Protein AF-A0AAU3Q7L7-F1 (afdb_monomer_lite)

Secondary structure (DSSP, 8-state):
-PPP--------HHHHHHHHHHHHHHHHHHHHHHT--STTSHHHHHHHHHHHHHHHHHHHHHHSS--PPPPHHHHHHHHHHHS-TT--TTT---SSSSPPPPHHHHHHHTTSHHHHHHHHHHHHHHHHHHHHHT--SHHHHHHHHHHHHHHHHHS----HHHHHHHHHTTS-TT----------------

Sequence (190 aa):
MSSPVSIHLPCTTKQRAALQDAPARAEGYAWAILGVQHHGTPDAESAAAFAADYAACVAESLSGTPTDPPSVPRAWVAWRNGGDLTADLTVHGSRTANPVPGLDASTAALRDPTARAMFFEALGYVRGWCDAAGVGSGDAVDFAHTYAVLVAARASRPNIADAWTNWRSDRPIAQLTHLRYTAPTDKQPH

pLDDT: mean 73.16, std 15.18, range [36.59, 91.5]

Foldseek 3Di:
DDDDPPPPPPCDPVLVVCLVCQLVVLLVVQCVLLVPDDCPAPSVVVSNVLSVVRSVQSVPCSVDDNDPQDDSLQQVLVCVQPNDSPDPPVPPPDPFLQDQDDPVLLVVLCVPVVLVVQLVVQLVVQVVVCVVVRHGSPVSNSLSSSQSSVCSVPVDHDDSVQLVVCVVVSHHSPDDPPPPPPDPPPDDDD

Structure (mmCIF, N/CA/C/O backbone):
data_AF-A0AAU3Q7L7-F1
#
_entry.id   AF-A0AAU3Q7L7-F1
#
loop_
_atom_site.group_PDB
_atom_site.id
_atom_site.type_symbol
_atom_site.label_atom_id
_atom_site.label_alt_id
_atom_site.label_comp_id
_atom_site.label_asym_id
_atom_site.label_entity_id
_atom_site.label_seq_id
_atom_site.pdbx_PDB_ins_code
_atom_site.Cartn_x
_atom_site.Cartn_y
_atom_site.Cartn_z
_atom_site.occupancy
_atom_site.B_iso_or_equiv
_atom_site.auth_seq_id
_atom_site.auth_comp_id
_atom_site.auth_asym_id
_atom_site.auth_atom_id
_atom_site.pdbx_PDB_model_num
ATOM 1 N N . MET A 1 1 ? -54.019 16.984 -10.120 1.00 38.69 1 MET A N 1
ATOM 2 C CA . MET A 1 1 ? -52.831 16.263 -10.621 1.00 38.69 1 MET A CA 1
ATOM 3 C C . MET A 1 1 ? -51.613 17.024 -10.129 1.00 38.69 1 MET A C 1
ATOM 5 O O . MET A 1 1 ? -51.354 18.104 -10.637 1.00 38.69 1 MET A O 1
ATOM 9 N N . SER A 1 2 ? -50.970 16.545 -9.063 1.00 45.81 2 SER A N 1
ATOM 10 C CA . SER A 1 2 ? -49.777 17.181 -8.491 1.00 45.81 2 SER A CA 1
ATOM 11 C C . SER A 1 2 ? -48.540 16.642 -9.196 1.00 45.81 2 SER A C 1
ATOM 13 O O . SER A 1 2 ? -48.292 15.439 -9.156 1.00 45.81 2 SER A O 1
ATOM 15 N N . SER A 1 3 ? -47.783 17.519 -9.847 1.00 38.94 3 SER A N 1
ATOM 16 C CA . SER A 1 3 ? -46.452 17.192 -10.357 1.00 38.94 3 SER A CA 1
ATOM 17 C C . SER A 1 3 ? -45.492 16.967 -9.182 1.00 38.94 3 SER A C 1
ATOM 19 O O . SER A 1 3 ? -45.566 17.716 -8.203 1.00 38.94 3 SER A O 1
ATOM 21 N N . PRO A 1 4 ? -44.587 15.976 -9.242 1.00 48.66 4 PRO A N 1
ATOM 22 C CA . PRO A 1 4 ? -43.557 15.832 -8.227 1.00 48.66 4 PRO A CA 1
ATOM 23 C C . PRO A 1 4 ? -42.589 17.015 -8.320 1.00 48.66 4 PRO A C 1
ATOM 25 O O . PRO A 1 4 ? -42.069 17.339 -9.388 1.00 48.66 4 PRO A O 1
ATOM 28 N N . VAL A 1 5 ? -42.362 17.671 -7.184 1.00 42.69 5 VAL A N 1
ATOM 29 C CA . VAL A 1 5 ? -41.307 18.670 -7.020 1.00 42.69 5 VAL A CA 1
ATOM 30 C C . VAL A 1 5 ? -39.976 17.926 -7.079 1.00 42.69 5 VAL A C 1
ATOM 32 O O . VAL A 1 5 ? -39.598 17.241 -6.132 1.00 42.69 5 VAL A O 1
ATOM 35 N N . SER A 1 6 ? -39.260 18.047 -8.195 1.00 44.47 6 SER A N 1
ATOM 36 C CA . SER A 1 6 ? -37.842 17.700 -8.249 1.00 44.47 6 SER A CA 1
ATOM 37 C C . SER A 1 6 ? -37.081 18.689 -7.373 1.00 44.47 6 SER A C 1
ATOM 39 O O . SER A 1 6 ? -36.768 19.801 -7.797 1.00 44.47 6 SER A O 1
ATOM 41 N N . ILE A 1 7 ? -36.800 18.297 -6.131 1.00 41.09 7 ILE A N 1
ATOM 42 C CA . ILE A 1 7 ? -35.862 19.014 -5.269 1.00 41.09 7 ILE A CA 1
ATOM 43 C C . ILE A 1 7 ? -34.463 18.717 -5.812 1.00 41.09 7 ILE A C 1
ATOM 45 O O . ILE A 1 7 ? -33.775 17.804 -5.367 1.00 41.09 7 ILE A O 1
ATOM 49 N N . HIS A 1 8 ? -34.050 19.471 -6.826 1.00 46.75 8 HIS A N 1
ATOM 50 C CA . HIS A 1 8 ? -32.656 19.517 -7.233 1.00 46.75 8 HIS A CA 1
ATOM 51 C C . HIS A 1 8 ? -31.926 20.327 -6.154 1.00 46.75 8 HIS A C 1
ATOM 53 O O . HIS A 1 8 ? -31.890 21.556 -6.218 1.00 46.75 8 HIS A O 1
ATOM 59 N N . LEU A 1 9 ? -31.402 19.667 -5.112 1.00 52.28 9 LEU A N 1
ATOM 60 C CA . LEU A 1 9 ? -30.477 20.350 -4.209 1.00 52.28 9 LEU A CA 1
ATOM 61 C C . LEU A 1 9 ? -29.284 20.827 -5.054 1.00 52.28 9 LEU A C 1
ATOM 63 O O . LEU A 1 9 ? -28.676 20.013 -5.760 1.00 52.28 9 LEU A O 1
ATOM 67 N N . PRO A 1 10 ? -28.946 22.127 -5.044 1.00 54.88 10 PRO A N 1
ATOM 68 C CA . PRO A 1 10 ? -27.802 22.609 -5.790 1.00 54.88 10 PRO A CA 1
ATOM 69 C C . PRO A 1 10 ? -26.535 22.040 -5.151 1.00 54.88 10 PRO A C 1
ATOM 71 O O . PRO A 1 10 ? -26.175 22.404 -4.033 1.00 54.88 10 PRO A O 1
ATOM 74 N N . CYS A 1 11 ? -25.852 21.153 -5.879 1.00 60.59 11 CYS A N 1
ATOM 75 C CA . CYS A 1 11 ? -24.485 20.752 -5.568 1.00 60.59 11 CYS A CA 1
ATOM 76 C C . CYS A 1 11 ? -23.643 22.026 -5.425 1.00 60.59 11 CYS A C 1
ATOM 78 O O . CYS A 1 11 ? -23.492 22.807 -6.374 1.00 60.59 11 CYS A O 1
ATOM 80 N N . THR A 1 12 ? -23.163 22.274 -4.209 1.00 73.38 12 THR A N 1
ATOM 81 C CA . THR A 1 12 ? -22.407 23.483 -3.889 1.00 73.38 12 THR A CA 1
ATOM 82 C C . THR A 1 12 ? -21.084 23.481 -4.656 1.00 73.38 12 THR A C 1
ATOM 84 O O . THR A 1 12 ? -20.508 22.429 -4.939 1.00 73.38 12 THR A O 1
ATOM 87 N N . THR A 1 13 ? -20.542 24.660 -4.967 1.00 74.19 13 THR A N 1
ATOM 88 C CA . THR A 1 13 ? -19.225 24.790 -5.621 1.00 74.19 13 THR A CA 1
ATOM 89 C C . THR A 1 13 ? -18.129 24.008 -4.880 1.00 74.19 13 THR A C 1
ATOM 91 O O . THR A 1 13 ? -17.243 23.440 -5.511 1.00 74.19 13 THR A O 1
ATOM 94 N N . LYS A 1 14 ? -18.239 23.902 -3.548 1.00 70.38 14 LYS A N 1
ATOM 95 C CA . LYS A 1 14 ? -17.337 23.127 -2.686 1.00 70.38 14 LYS A CA 1
ATOM 96 C C . LYS A 1 14 ? -17.448 21.613 -2.915 1.00 70.38 14 LYS A C 1
ATOM 98 O O . LYS A 1 14 ? -16.426 20.940 -2.977 1.00 70.38 14 LYS A O 1
ATOM 103 N N . GLN A 1 15 ? -18.662 21.087 -3.080 1.00 71.50 15 GLN A N 1
ATOM 104 C CA . GLN A 1 15 ? -18.890 19.667 -3.380 1.00 71.50 15 GLN A CA 1
ATOM 105 C C . GLN A 1 15 ? -18.381 19.302 -4.778 1.00 71.50 15 GLN A C 1
ATOM 107 O O . GLN A 1 15 ? -17.734 18.273 -4.944 1.00 71.50 15 GLN A O 1
ATOM 112 N N . ARG A 1 16 ? -18.585 20.181 -5.768 1.00 74.94 16 ARG A N 1
ATOM 113 C CA . ARG A 1 16 ? -18.055 19.984 -7.126 1.00 74.94 16 ARG A CA 1
ATOM 114 C C . ARG A 1 16 ? -16.526 19.957 -7.149 1.00 74.94 16 ARG A C 1
ATOM 116 O O . ARG A 1 16 ? -15.954 19.069 -7.769 1.00 74.94 16 ARG A O 1
ATOM 123 N N . ALA A 1 17 ? -15.879 20.887 -6.446 1.00 74.75 17 ALA A N 1
ATOM 124 C CA . ALA A 1 17 ? -14.422 20.913 -6.331 1.00 74.75 17 ALA A CA 1
ATOM 125 C C . ALA A 1 17 ? -13.881 19.657 -5.627 1.00 74.75 17 ALA A C 1
ATOM 127 O O . ALA A 1 17 ? -12.910 19.069 -6.090 1.00 74.75 17 ALA A O 1
ATOM 128 N N . ALA A 1 18 ? -14.537 19.201 -4.553 1.00 70.94 18 ALA A N 1
ATOM 129 C CA . ALA A 1 18 ? -14.144 17.980 -3.851 1.00 70.94 18 ALA A CA 1
ATOM 130 C C . ALA A 1 18 ? -14.226 16.733 -4.748 1.00 70.94 18 ALA A C 1
ATOM 132 O O . ALA A 1 18 ? -13.324 15.902 -4.706 1.00 70.94 18 ALA A O 1
ATOM 133 N N . LEU A 1 19 ? -15.268 16.629 -5.577 1.00 80.06 19 LEU A N 1
ATOM 134 C CA . LEU A 1 19 ? -15.465 15.514 -6.505 1.00 80.06 19 LEU A CA 1
ATOM 135 C C . LEU A 1 19 ? -14.438 15.514 -7.651 1.00 80.06 19 LEU A C 1
ATOM 137 O O . LEU A 1 19 ? -13.984 14.457 -8.073 1.00 80.06 19 LEU A O 1
ATOM 141 N N . GLN A 1 20 ? -14.062 16.699 -8.141 1.00 80.25 20 GLN A N 1
ATOM 142 C CA . GLN A 1 20 ? -13.065 16.858 -9.207 1.00 80.25 20 GLN A CA 1
ATOM 143 C C . GLN A 1 20 ? -11.635 16.578 -8.728 1.00 80.25 20 GLN A C 1
ATOM 145 O O . GLN A 1 20 ? -10.830 16.044 -9.483 1.00 80.25 20 GLN A O 1
ATOM 150 N N . ASP A 1 21 ? -11.326 16.931 -7.481 1.00 83.62 21 ASP A N 1
ATOM 151 C CA . ASP A 1 21 ? -9.988 16.799 -6.896 1.00 83.62 21 ASP A CA 1
ATOM 152 C C . ASP A 1 21 ? -9.729 15.402 -6.296 1.00 83.62 21 ASP A C 1
ATOM 154 O O . ASP A 1 21 ? -8.597 14.921 -6.272 1.00 83.62 21 ASP A O 1
ATOM 158 N N . ALA A 1 22 ? -10.783 14.711 -5.843 1.00 83.38 22 ALA A N 1
ATOM 159 C CA . ALA A 1 22 ? -10.703 13.380 -5.239 1.00 83.38 22 ALA A CA 1
ATOM 160 C C . ALA A 1 22 ? -9.871 12.344 -6.029 1.00 83.38 22 ALA A C 1
ATOM 162 O O . ALA A 1 22 ? -8.979 11.758 -5.407 1.00 83.38 22 ALA A O 1
ATOM 163 N N . PRO A 1 23 ? -10.095 12.116 -7.342 1.00 82.31 23 PRO A N 1
ATOM 164 C CA . PRO A 1 23 ? -9.333 11.117 -8.092 1.00 82.31 23 PRO A CA 1
ATOM 165 C C . PRO A 1 23 ? -7.846 11.472 -8.176 1.00 82.31 23 PRO A C 1
ATOM 167 O O . PRO A 1 23 ? -7.011 10.630 -7.873 1.00 82.31 23 PRO A O 1
ATOM 170 N N . ALA A 1 24 ? -7.501 12.726 -8.484 1.00 83.88 24 ALA A N 1
ATOM 171 C CA . ALA A 1 24 ? -6.106 13.156 -8.609 1.00 83.88 24 ALA A CA 1
ATOM 172 C C . ALA A 1 24 ? -5.336 13.028 -7.285 1.00 83.88 24 ALA A C 1
ATOM 174 O O . ALA A 1 24 ? -4.179 12.607 -7.269 1.00 83.88 24 ALA A O 1
ATOM 175 N N . ARG A 1 25 ? -5.980 13.346 -6.153 1.00 82.50 25 ARG A N 1
ATOM 176 C CA . ARG A 1 25 ? -5.373 13.143 -4.829 1.00 82.50 25 ARG A CA 1
ATOM 177 C C . ARG A 1 25 ? -5.178 11.669 -4.495 1.00 82.50 25 ARG A C 1
ATOM 179 O O . ARG A 1 25 ? -4.143 11.315 -3.937 1.00 82.50 25 ARG A O 1
ATOM 186 N N . ALA A 1 26 ? -6.179 10.835 -4.772 1.00 84.88 26 ALA A N 1
ATOM 187 C CA . ALA A 1 26 ? -6.123 9.404 -4.493 1.00 84.88 26 ALA A CA 1
ATOM 188 C C . ALA A 1 26 ? -5.065 8.711 -5.355 1.00 84.88 26 ALA A C 1
ATOM 190 O O . ALA A 1 26 ? -4.230 7.975 -4.832 1.00 84.88 26 ALA A O 1
ATOM 191 N N . GLU A 1 27 ? -5.036 9.034 -6.645 1.00 86.31 27 GLU A N 1
ATOM 192 C CA . GLU A 1 27 ? -4.027 8.552 -7.577 1.00 86.31 27 GLU A CA 1
ATOM 193 C C . GLU A 1 27 ? -2.633 9.015 -7.148 1.00 86.31 27 GLU A C 1
ATOM 195 O O . GLU A 1 27 ? -1.764 8.184 -6.913 1.00 86.31 27 GLU A O 1
ATOM 200 N N 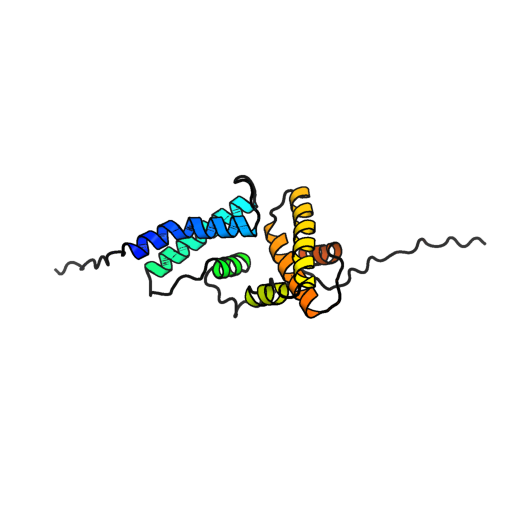. GLY A 1 28 ? -2.423 10.317 -6.930 1.00 77.81 28 GLY A N 1
ATOM 201 C CA . GLY A 1 28 ? -1.125 10.848 -6.502 1.00 77.81 28 GLY A CA 1
ATOM 202 C C . GLY A 1 28 ? -0.620 10.234 -5.191 1.00 77.81 28 GLY A C 1
ATOM 203 O O . GLY A 1 28 ? 0.575 9.975 -5.044 1.00 77.81 28 GLY A O 1
ATOM 204 N N . TYR A 1 29 ? -1.525 9.941 -4.253 1.00 82.88 29 TYR A N 1
ATOM 205 C CA . TYR A 1 29 ? -1.189 9.224 -3.026 1.00 82.88 29 TYR A CA 1
ATOM 206 C C . TYR A 1 29 ? -0.737 7.785 -3.306 1.00 82.88 29 TYR A C 1
ATOM 208 O O . TYR A 1 29 ? 0.326 7.379 -2.835 1.00 82.88 29 TYR A O 1
ATOM 216 N N . ALA A 1 30 ? -1.502 7.028 -4.096 1.00 81.81 30 ALA A N 1
ATOM 217 C CA . ALA A 1 30 ? -1.159 5.654 -4.456 1.00 81.81 30 ALA A CA 1
ATOM 218 C C . ALA A 1 30 ? 0.149 5.581 -5.257 1.00 81.81 30 ALA A C 1
ATOM 220 O O . ALA A 1 30 ? 0.988 4.730 -4.979 1.00 81.81 30 ALA A O 1
ATOM 221 N N . TRP A 1 31 ? 0.385 6.524 -6.171 1.00 84.12 31 TRP A N 1
ATOM 222 C CA . TRP A 1 31 ? 1.648 6.663 -6.897 1.00 84.12 31 TRP A CA 1
ATOM 223 C C . TRP A 1 31 ? 2.834 6.858 -5.959 1.00 84.12 31 TRP A C 1
ATOM 225 O O . TRP A 1 31 ? 3.860 6.200 -6.123 1.00 84.12 31 TRP A O 1
ATOM 235 N N . ALA A 1 32 ? 2.695 7.742 -4.969 1.00 70.12 32 ALA A N 1
ATOM 236 C CA . ALA A 1 32 ? 3.749 7.998 -3.997 1.00 70.12 32 ALA A CA 1
ATOM 237 C C . ALA A 1 32 ? 4.030 6.769 -3.122 1.00 70.12 32 ALA A C 1
ATOM 239 O O . ALA A 1 32 ? 5.192 6.441 -2.888 1.00 70.12 32 ALA A O 1
ATOM 240 N N . ILE A 1 33 ? 2.981 6.074 -2.670 1.00 71.75 33 ILE A N 1
ATOM 241 C CA . ILE A 1 33 ? 3.108 4.874 -1.837 1.00 71.75 33 ILE A CA 1
ATOM 242 C C . ILE A 1 33 ? 3.732 3.711 -2.608 1.00 71.75 33 ILE A C 1
ATOM 244 O O . ILE A 1 33 ? 4.678 3.097 -2.124 1.00 71.75 33 ILE A O 1
ATOM 248 N N . LEU A 1 34 ? 3.236 3.433 -3.811 1.00 73.62 34 LEU A N 1
ATOM 249 C CA . LEU A 1 34 ? 3.736 2.360 -4.671 1.00 73.62 34 LEU A CA 1
ATOM 250 C C . LEU A 1 34 ? 5.056 2.738 -5.370 1.00 73.62 34 LEU A C 1
ATOM 252 O O . LEU A 1 34 ? 5.695 1.914 -6.017 1.00 73.62 34 LEU A O 1
ATOM 256 N N . GLY A 1 35 ? 5.483 3.999 -5.266 1.00 71.38 35 GLY A N 1
ATOM 257 C CA . GLY A 1 35 ? 6.677 4.510 -5.928 1.00 71.38 35 GLY A CA 1
ATOM 258 C C . GLY A 1 35 ? 6.609 4.411 -7.455 1.00 71.38 35 GLY A C 1
ATOM 259 O O . GLY A 1 35 ? 7.640 4.153 -8.084 1.00 71.38 35 GLY A O 1
ATOM 260 N N . VAL A 1 36 ? 5.423 4.580 -8.043 1.00 77.88 36 VAL A N 1
AT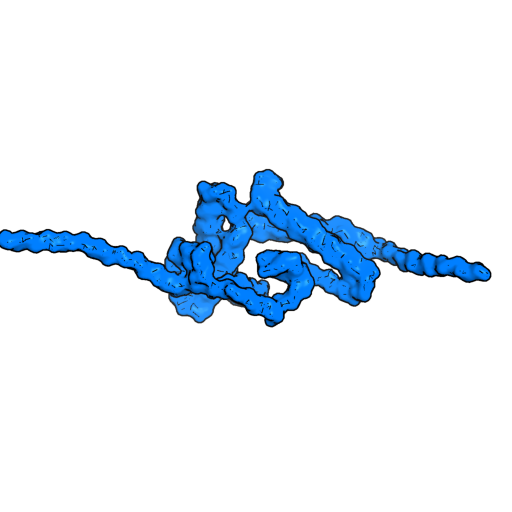OM 261 C CA . VAL A 1 36 ? 5.201 4.521 -9.494 1.00 77.88 36 VAL A CA 1
ATOM 262 C C . VAL A 1 36 ? 6.013 5.617 -10.179 1.00 77.88 36 VAL A C 1
ATOM 264 O O . VAL A 1 36 ? 5.929 6.787 -9.812 1.00 77.88 36 VAL A O 1
ATOM 267 N N . GLN A 1 37 ? 6.800 5.240 -11.189 1.00 77.12 37 GLN A N 1
ATOM 268 C CA . GLN A 1 37 ? 7.557 6.197 -12.007 1.00 77.12 37 GLN A CA 1
ATOM 269 C C . GLN A 1 37 ? 6.962 6.389 -13.407 1.00 77.12 37 GLN A C 1
ATOM 271 O O . GLN A 1 37 ? 7.186 7.424 -14.034 1.00 77.12 37 GLN A O 1
ATOM 276 N N . HIS A 1 38 ? 6.194 5.412 -13.902 1.00 79.50 38 HIS A N 1
ATOM 277 C CA . HIS A 1 38 ? 5.645 5.396 -15.257 1.00 79.50 38 HIS A CA 1
ATOM 278 C C . HIS A 1 38 ? 4.237 4.792 -15.273 1.00 79.50 38 HIS A C 1
ATOM 280 O O . HIS A 1 38 ? 3.973 3.829 -14.564 1.00 79.50 38 HIS A O 1
ATOM 286 N N . HIS A 1 39 ? 3.361 5.307 -16.140 1.00 79.56 39 HIS A N 1
ATOM 287 C CA . HIS A 1 39 ? 1.950 4.897 -16.234 1.00 79.56 39 HIS A CA 1
ATOM 288 C C . HIS A 1 39 ? 1.718 3.463 -16.746 1.00 79.56 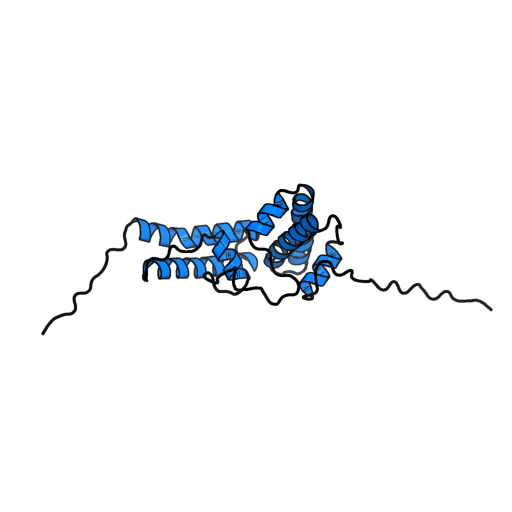39 HIS A C 1
ATOM 290 O O . HIS A 1 39 ? 0.607 2.961 -16.645 1.00 79.56 39 HIS A O 1
ATOM 296 N N . GLY A 1 40 ? 2.727 2.813 -17.332 1.00 80.75 40 GLY A N 1
ATOM 297 C CA . GLY A 1 40 ? 2.590 1.486 -17.949 1.00 80.75 40 GLY A CA 1
ATOM 298 C C . GLY A 1 40 ? 2.889 0.309 -17.019 1.00 80.75 40 GLY A C 1
ATOM 299 O O . GLY A 1 40 ? 3.148 -0.784 -17.513 1.00 80.75 40 GLY A O 1
ATOM 300 N N . THR A 1 41 ? 2.959 0.529 -15.705 1.00 79.75 41 THR A N 1
ATOM 301 C CA . THR A 1 41 ? 3.279 -0.529 -14.739 1.00 79.75 41 THR A CA 1
ATOM 302 C C . THR A 1 41 ? 2.012 -1.082 -14.077 1.00 79.75 41 THR A C 1
ATOM 304 O O . THR A 1 41 ? 1.039 -0.344 -13.918 1.00 79.75 41 THR A O 1
ATOM 307 N N . PRO A 1 42 ? 2.023 -2.340 -13.595 1.00 75.56 42 PRO A N 1
ATOM 308 C CA . PRO A 1 42 ? 0.917 -2.892 -12.800 1.00 75.56 42 PRO A CA 1
ATOM 309 C C . PRO A 1 42 ? 0.567 -2.052 -11.556 1.00 75.56 42 PRO A C 1
ATOM 311 O O . PRO A 1 42 ? -0.580 -2.004 -11.110 1.00 75.56 42 PRO A O 1
ATOM 314 N N . ASP A 1 43 ? 1.554 -1.346 -11.000 1.00 78.81 43 ASP A N 1
ATOM 315 C CA . ASP A 1 43 ? 1.345 -0.429 -9.879 1.00 78.81 43 ASP A CA 1
ATOM 316 C C . ASP A 1 43 ? 0.614 0.853 -10.304 1.00 78.81 43 ASP A C 1
ATOM 318 O O . ASP A 1 43 ? -0.204 1.370 -9.546 1.00 78.81 43 ASP A O 1
ATOM 322 N N . ALA A 1 44 ? 0.849 1.347 -11.525 1.00 80.56 44 ALA A N 1
ATOM 323 C CA . ALA A 1 44 ? 0.085 2.461 -12.082 1.00 80.56 44 ALA A CA 1
ATOM 324 C C . ALA A 1 44 ? -1.380 2.069 -12.329 1.00 80.56 44 ALA A C 1
ATOM 326 O O . ALA A 1 44 ? -2.280 2.851 -12.027 1.00 80.56 44 ALA A O 1
ATOM 327 N N . GLU A 1 45 ? -1.629 0.843 -12.803 1.00 82.75 45 GLU A N 1
ATOM 328 C CA . GLU A 1 45 ? -2.987 0.298 -12.944 1.00 82.75 45 GLU A CA 1
ATOM 329 C C . GLU A 1 45 ? -3.689 0.190 -11.584 1.00 82.75 45 GLU A C 1
ATOM 331 O O . GLU A 1 45 ? -4.834 0.617 -11.436 1.00 82.75 45 GLU A O 1
ATOM 336 N N . SER A 1 46 ? -2.981 -0.304 -10.565 1.00 81.81 46 SER A N 1
ATOM 337 C CA . SER A 1 46 ? -3.499 -0.393 -9.194 1.00 81.81 46 SER A CA 1
ATOM 338 C C . SER A 1 46 ? -3.808 0.986 -8.601 1.00 81.81 46 SER A C 1
ATOM 340 O O . SER A 1 46 ? -4.834 1.165 -7.945 1.00 81.81 46 SER A O 1
ATOM 342 N N . ALA A 1 47 ? -2.952 1.979 -8.855 1.00 85.38 47 ALA A N 1
ATOM 343 C CA . ALA A 1 47 ? -3.178 3.352 -8.417 1.00 85.38 47 ALA A CA 1
ATOM 344 C C . ALA A 1 47 ? -4.393 3.996 -9.104 1.00 85.38 47 ALA A C 1
ATOM 346 O O . ALA A 1 47 ? -5.179 4.677 -8.441 1.00 85.38 47 ALA A O 1
ATOM 347 N N . ALA A 1 48 ? -4.574 3.748 -10.404 1.00 87.88 48 ALA A N 1
ATOM 348 C CA . ALA A 1 48 ? -5.729 4.223 -11.159 1.00 87.88 48 ALA A CA 1
ATOM 349 C C . ALA A 1 48 ? -7.037 3.560 -10.689 1.00 87.88 48 ALA A C 1
ATOM 351 O O . ALA A 1 48 ? -8.046 4.247 -10.527 1.00 87.88 48 ALA A O 1
ATOM 352 N N . ALA A 1 49 ? -7.015 2.251 -10.414 1.00 87.69 49 ALA A N 1
ATOM 353 C CA . ALA A 1 49 ? -8.167 1.522 -9.883 1.00 87.69 49 ALA A CA 1
ATOM 354 C C . ALA A 1 49 ? -8.607 2.075 -8.518 1.00 87.69 49 ALA A C 1
ATOM 356 O O . ALA A 1 49 ? -9.771 2.429 -8.338 1.00 87.69 49 ALA A O 1
ATOM 357 N N . PHE A 1 50 ? -7.662 2.265 -7.592 1.00 88.81 50 PHE A N 1
ATOM 358 C CA . PHE A 1 50 ? -7.946 2.897 -6.304 1.00 88.81 50 PHE A CA 1
ATOM 359 C C . PHE A 1 50 ? -8.531 4.307 -6.455 1.00 88.81 50 PHE A C 1
ATOM 361 O O . PHE A 1 50 ? -9.487 4.665 -5.766 1.00 88.81 50 PHE A O 1
ATOM 368 N N . ALA A 1 51 ? -7.970 5.122 -7.351 1.00 90.31 51 ALA A N 1
ATOM 369 C CA . ALA A 1 51 ? -8.448 6.480 -7.577 1.00 90.31 51 ALA A CA 1
ATOM 370 C C . ALA A 1 51 ? -9.887 6.519 -8.109 1.00 90.31 51 ALA A C 1
ATOM 372 O O . ALA A 1 51 ? -10.668 7.381 -7.695 1.00 90.31 51 ALA A O 1
ATOM 373 N N . ALA A 1 52 ? -10.243 5.577 -8.988 1.00 88.62 52 ALA A N 1
ATOM 374 C CA . ALA A 1 52 ? -11.595 5.426 -9.510 1.00 88.62 52 ALA A CA 1
ATOM 375 C C . ALA A 1 52 ? -12.589 5.043 -8.403 1.00 88.62 52 ALA A C 1
ATOM 377 O O . ALA A 1 52 ? -13.612 5.714 -8.243 1.00 88.62 52 ALA A O 1
ATOM 378 N N . ASP A 1 53 ? -12.256 4.037 -7.591 1.00 88.94 53 ASP A N 1
ATOM 379 C CA . ASP A 1 53 ? -13.118 3.595 -6.492 1.00 88.94 53 ASP A CA 1
ATOM 380 C C . ASP A 1 53 ? -13.274 4.703 -5.435 1.00 88.94 53 ASP A C 1
ATOM 382 O O . ASP A 1 53 ? -14.376 4.970 -4.948 1.00 88.94 53 ASP A O 1
ATOM 386 N N . TYR A 1 54 ? -12.192 5.424 -5.111 1.00 87.25 54 TYR A N 1
ATOM 387 C CA . TYR A 1 54 ? -12.244 6.541 -4.165 1.00 87.25 54 TYR A CA 1
ATOM 388 C C . TYR A 1 54 ? -13.125 7.688 -4.674 1.00 87.25 54 TYR A C 1
ATOM 390 O O . TYR A 1 54 ? -13.892 8.272 -3.906 1.00 87.25 54 TYR A O 1
ATOM 398 N N . ALA A 1 55 ? -13.059 8.004 -5.970 1.00 87.94 55 ALA A N 1
ATOM 399 C CA . ALA A 1 55 ? -13.928 9.008 -6.576 1.00 87.94 55 ALA A CA 1
ATOM 400 C C . ALA A 1 55 ? -15.410 8.597 -6.524 1.00 87.94 55 ALA A C 1
ATOM 402 O O . ALA A 1 55 ? -16.260 9.443 -6.229 1.00 87.94 55 ALA A O 1
ATOM 403 N N . ALA A 1 56 ? -15.720 7.313 -6.743 1.00 87.69 56 ALA A N 1
ATOM 404 C CA . ALA A 1 56 ? -17.073 6.779 -6.589 1.00 87.69 56 ALA A CA 1
ATOM 405 C C . ALA A 1 56 ? -17.570 6.913 -5.139 1.00 87.69 56 ALA A C 1
ATOM 407 O O . ALA A 1 56 ? -18.654 7.448 -4.912 1.00 87.69 56 ALA A O 1
ATOM 408 N N . CYS A 1 57 ? -16.739 6.558 -4.156 1.00 84.69 57 CYS A N 1
ATOM 409 C CA . CYS A 1 57 ? -17.056 6.716 -2.734 1.00 84.69 57 CYS A CA 1
ATOM 410 C C . CYS A 1 57 ? -17.351 8.181 -2.359 1.00 84.69 57 CYS A C 1
ATOM 412 O O . CYS A 1 57 ? -18.348 8.473 -1.699 1.00 84.69 57 CYS A O 1
ATOM 414 N N . VAL A 1 58 ? -16.542 9.136 -2.834 1.00 85.38 58 VAL A N 1
ATOM 415 C CA . VAL A 1 58 ? -16.797 10.571 -2.609 1.00 85.38 58 VAL A CA 1
ATOM 416 C C . VAL A 1 58 ? -18.114 11.012 -3.258 1.00 85.38 58 VAL A C 1
ATOM 418 O O . VAL A 1 58 ? -18.851 11.800 -2.665 1.00 85.38 58 VAL A O 1
ATOM 421 N N . ALA A 1 59 ? -18.443 10.511 -4.451 1.00 84.38 59 ALA A N 1
ATOM 422 C CA . ALA A 1 59 ? -19.711 10.811 -5.116 1.00 84.38 59 ALA A CA 1
ATOM 423 C C . ALA A 1 59 ? -20.927 10.276 -4.340 1.00 84.38 59 ALA A C 1
ATOM 425 O O . ALA A 1 59 ? -21.933 10.979 -4.199 1.00 84.38 59 ALA A O 1
ATOM 426 N N . GLU A 1 60 ? -20.826 9.068 -3.788 1.00 82.88 60 GLU A N 1
ATOM 427 C CA . GLU A 1 60 ? -21.855 8.465 -2.936 1.00 82.88 60 GLU A CA 1
ATOM 428 C C . GLU A 1 60 ? -22.042 9.248 -1.628 1.00 82.88 60 GLU A C 1
ATOM 430 O O . GLU A 1 60 ? -23.161 9.659 -1.312 1.00 82.88 60 GLU A O 1
ATOM 435 N N . SER A 1 61 ? -20.952 9.579 -0.926 1.00 79.50 61 SER A N 1
ATOM 436 C CA . SER A 1 61 ? -20.978 10.406 0.294 1.00 79.50 61 SER A CA 1
ATOM 437 C C . SER A 1 61 ? -21.650 11.768 0.093 1.00 79.50 61 SER A C 1
ATOM 439 O O . SER A 1 61 ? -22.258 12.311 1.017 1.00 79.50 61 SER A O 1
ATOM 441 N N . LEU A 1 62 ? -21.542 12.339 -1.111 1.00 77.62 62 LEU A N 1
ATOM 442 C CA . LEU A 1 62 ? -22.124 13.637 -1.457 1.00 77.62 62 LEU A CA 1
ATOM 443 C C . LEU A 1 62 ? -23.581 13.564 -1.939 1.00 77.62 62 LEU A C 1
ATOM 445 O O . LEU A 1 62 ? -24.245 14.602 -1.974 1.00 77.62 62 LEU A O 1
ATOM 449 N N . SER A 1 63 ? -24.068 12.380 -2.323 1.00 76.31 63 SER A N 1
ATOM 450 C CA . SER A 1 63 ? -25.424 12.161 -2.850 1.00 76.31 63 SER A CA 1
ATOM 451 C C . SER A 1 63 ? -26.380 11.497 -1.848 1.00 76.31 63 SER A C 1
ATOM 453 O O . SER A 1 63 ? -27.595 11.618 -2.009 1.00 76.31 63 SER A O 1
ATOM 455 N N . GLY A 1 64 ? -25.853 10.840 -0.808 1.00 67.81 64 GLY A N 1
ATOM 456 C CA . GLY A 1 64 ? -26.617 10.183 0.256 1.00 67.81 64 GLY A CA 1
ATOM 457 C C . GLY A 1 64 ? -26.718 10.976 1.567 1.00 67.81 64 GLY A C 1
ATOM 458 O O . GLY A 1 64 ? -26.603 12.202 1.607 1.00 67.81 64 GLY A O 1
ATOM 459 N N . THR A 1 65 ? -26.947 10.265 2.677 1.00 58.00 65 THR A N 1
ATOM 460 C CA . THR A 1 65 ? -26.812 10.828 4.031 1.00 58.00 65 THR A CA 1
ATOM 461 C C . THR A 1 65 ? -25.382 11.333 4.231 1.00 58.00 65 THR A C 1
ATOM 463 O O . THR A 1 65 ? -24.451 10.557 4.005 1.00 58.00 65 THR A O 1
ATOM 466 N N . PRO A 1 66 ? -25.185 12.600 4.645 1.00 54.81 66 PRO A N 1
ATOM 467 C CA . PRO A 1 66 ? -23.879 13.244 4.639 1.00 54.81 66 PRO A CA 1
ATOM 468 C C . PRO A 1 66 ? -22.978 12.574 5.668 1.00 54.81 66 PRO A C 1
ATOM 470 O O . PRO A 1 66 ? -23.040 12.854 6.864 1.00 54.81 66 PRO A O 1
ATOM 473 N N . THR A 1 67 ? -22.151 11.667 5.174 1.00 66.75 67 THR A N 1
ATOM 474 C CA . THR A 1 67 ? -21.078 11.036 5.927 1.00 66.75 67 THR A CA 1
ATOM 475 C C . THR A 1 67 ? -19.811 11.460 5.219 1.00 66.75 67 THR A C 1
ATOM 477 O O . THR A 1 67 ? -19.682 11.235 4.012 1.00 66.75 67 THR A O 1
ATOM 480 N N . ASP A 1 68 ? -18.920 12.142 5.936 1.00 73.19 68 ASP A N 1
ATOM 481 C CA . ASP A 1 68 ? -17.673 12.606 5.341 1.00 73.19 68 ASP A CA 1
ATOM 482 C C . ASP A 1 68 ? -16.909 11.403 4.765 1.00 73.19 68 ASP A C 1
ATOM 484 O O . ASP A 1 68 ? -16.775 10.382 5.451 1.00 73.19 68 ASP A O 1
ATOM 488 N N . PRO A 1 69 ? -16.426 11.486 3.512 1.00 75.06 69 PRO A N 1
ATOM 489 C CA . PRO A 1 69 ? -15.666 10.399 2.923 1.00 75.06 69 PRO A CA 1
ATOM 490 C C . PRO A 1 69 ? -14.393 10.149 3.747 1.00 75.06 69 PRO A C 1
ATOM 492 O O . PRO A 1 69 ? -13.817 11.095 4.304 1.00 75.06 69 PRO A O 1
ATOM 495 N N . PRO A 1 70 ? -13.910 8.897 3.821 1.00 78.94 70 PRO A N 1
ATOM 496 C CA . PRO A 1 70 ? -12.678 8.590 4.531 1.00 78.94 70 PRO A CA 1
ATOM 497 C C . PRO A 1 70 ? -11.504 9.390 3.953 1.00 78.94 70 PRO A C 1
ATOM 499 O O . PRO A 1 70 ? -11.445 9.700 2.757 1.00 78.94 70 PRO A O 1
ATOM 502 N N . SER A 1 71 ? -10.528 9.718 4.802 1.00 79.75 71 SER A N 1
ATOM 503 C CA . SER A 1 71 ? -9.277 10.308 4.323 1.00 79.75 71 SER A CA 1
ATOM 504 C C . SER A 1 71 ? -8.590 9.350 3.343 1.00 79.75 71 SER A C 1
ATOM 506 O O . SER A 1 71 ? -8.658 8.133 3.516 1.00 79.75 71 SER A O 1
ATOM 508 N N . VAL A 1 72 ? -7.902 9.890 2.330 1.00 79.44 72 VAL A N 1
ATOM 509 C CA . VAL A 1 72 ? -7.209 9.090 1.299 1.00 79.44 72 VAL A CA 1
ATOM 510 C C . VAL A 1 72 ? -6.313 7.990 1.905 1.00 79.44 72 VAL A C 1
ATOM 512 O O . VAL A 1 72 ? -6.439 6.847 1.471 1.00 79.44 72 VAL A O 1
ATOM 515 N N . PRO A 1 73 ? -5.497 8.248 2.954 1.00 74.44 73 PRO A N 1
ATOM 516 C CA . PRO A 1 73 ? -4.710 7.194 3.602 1.00 74.44 73 PRO A CA 1
ATOM 517 C C . PRO A 1 73 ? -5.547 6.063 4.207 1.00 74.44 73 PRO A C 1
ATOM 519 O O . PRO A 1 73 ? -5.183 4.895 4.104 1.00 74.44 73 PRO A O 1
ATOM 522 N N . ARG A 1 74 ? -6.675 6.393 4.849 1.00 71.06 74 ARG A N 1
ATOM 523 C CA . ARG A 1 74 ? -7.554 5.394 5.469 1.00 71.06 74 ARG A CA 1
ATOM 524 C C . ARG A 1 74 ? -8.264 4.558 4.407 1.00 71.06 74 ARG A C 1
ATOM 526 O O . ARG A 1 74 ? -8.334 3.341 4.544 1.00 71.06 74 ARG A O 1
ATOM 533 N N . ALA A 1 75 ? -8.745 5.213 3.355 1.00 81.12 75 ALA A N 1
ATOM 534 C CA . ALA A 1 75 ? -9.401 4.566 2.228 1.00 81.12 75 ALA A CA 1
ATOM 535 C C . ALA A 1 75 ? -8.444 3.618 1.491 1.00 81.12 75 ALA A C 1
ATOM 537 O O . ALA A 1 75 ? -8.818 2.493 1.188 1.00 81.12 75 ALA A O 1
ATOM 538 N N . TRP A 1 76 ? -7.189 4.033 1.285 1.00 80.38 76 TRP A N 1
ATOM 539 C CA . TRP A 1 76 ? -6.146 3.196 0.688 1.00 80.38 76 TRP A CA 1
ATOM 540 C C . TRP A 1 76 ? -5.954 1.877 1.443 1.00 80.38 76 TRP A C 1
ATOM 542 O O . TRP A 1 76 ? -5.976 0.806 0.843 1.00 80.38 76 TRP A O 1
ATOM 552 N N . VAL A 1 77 ? -5.830 1.941 2.772 1.00 73.31 77 VAL A N 1
ATOM 553 C CA . VAL A 1 77 ? -5.661 0.745 3.613 1.00 73.31 77 VAL A CA 1
ATOM 554 C C . VAL A 1 77 ? -6.893 -0.164 3.554 1.00 73.31 77 VAL A C 1
ATOM 556 O O . VAL A 1 77 ? -6.753 -1.380 3.448 1.00 73.31 77 VAL A O 1
ATOM 559 N N . ALA A 1 78 ? -8.101 0.402 3.604 1.00 74.19 78 ALA A N 1
ATOM 560 C CA . ALA A 1 78 ? -9.346 -0.369 3.533 1.00 74.19 78 ALA A CA 1
ATOM 561 C C . ALA A 1 78 ? -9.512 -1.071 2.175 1.00 74.19 78 ALA A C 1
ATOM 563 O O . ALA A 1 78 ? -9.762 -2.277 2.115 1.00 74.19 78 ALA A O 1
ATOM 564 N N . TRP A 1 79 ? -9.226 -0.347 1.094 1.00 83.38 79 TRP A N 1
ATOM 565 C CA . TRP A 1 79 ? -9.235 -0.867 -0.267 1.00 83.38 79 TRP A CA 1
ATOM 566 C C . TRP A 1 79 ? -8.214 -1.991 -0.478 1.00 83.38 79 TRP A C 1
ATOM 568 O O . TRP A 1 79 ? -8.566 -3.039 -1.012 1.00 83.38 79 TRP A O 1
ATOM 578 N N . ARG A 1 80 ? -6.979 -1.836 0.020 1.00 77.38 80 ARG A N 1
ATOM 579 C CA . ARG A 1 80 ? -5.946 -2.887 -0.052 1.00 77.38 80 ARG A CA 1
ATOM 580 C C . ARG A 1 80 ? -6.325 -4.153 0.718 1.00 77.38 80 ARG A C 1
ATOM 582 O O . ARG A 1 80 ? -6.007 -5.249 0.271 1.00 77.38 80 ARG A O 1
ATOM 589 N N . ASN A 1 81 ? -7.002 -4.010 1.857 1.00 67.12 81 ASN A N 1
ATOM 590 C CA . ASN A 1 81 ? -7.330 -5.139 2.730 1.00 67.12 81 ASN A CA 1
ATOM 591 C C . ASN A 1 81 ? -8.583 -5.917 2.308 1.00 67.12 81 ASN A C 1
ATOM 593 O O . ASN A 1 81 ? -8.691 -7.098 2.637 1.00 67.12 81 ASN A O 1
ATOM 597 N N . GLY A 1 82 ? -9.540 -5.283 1.629 1.00 66.62 82 GLY A N 1
ATOM 598 C CA . GLY A 1 82 ? -10.819 -5.935 1.331 1.00 66.62 82 GLY A CA 1
ATOM 599 C C . GLY A 1 82 ? -11.596 -5.385 0.141 1.00 66.62 82 GLY A C 1
ATOM 600 O O . GLY A 1 82 ? -12.726 -5.815 -0.066 1.00 66.62 82 GLY A O 1
ATOM 601 N N . GLY A 1 83 ? -11.042 -4.437 -0.621 1.00 73.31 83 GLY A N 1
ATOM 602 C CA . GLY A 1 83 ? -11.728 -3.785 -1.743 1.00 73.31 83 GLY A CA 1
ATOM 603 C C . GLY A 1 83 ? -12.869 -2.841 -1.341 1.00 73.31 83 GLY A C 1
ATO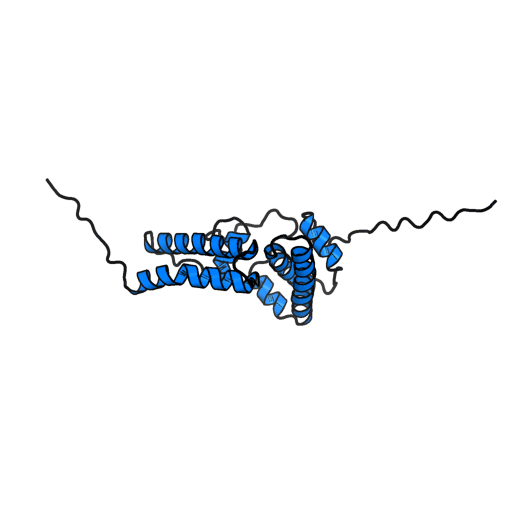M 604 O O . GLY A 1 83 ? -13.428 -2.168 -2.199 1.00 73.31 83 GLY A O 1
ATOM 605 N N . ASP A 1 84 ? -13.198 -2.748 -0.050 1.00 76.38 84 ASP A N 1
ATOM 606 C CA . ASP A 1 84 ? -14.207 -1.838 0.489 1.00 76.38 84 ASP A CA 1
ATOM 607 C C . ASP A 1 84 ? -13.523 -0.646 1.169 1.00 76.38 84 ASP A C 1
ATOM 609 O O . ASP A 1 84 ? -12.904 -0.769 2.225 1.00 76.38 84 ASP A O 1
ATOM 613 N N . LEU A 1 85 ? -13.656 0.530 0.553 1.00 75.94 85 LEU A N 1
ATOM 614 C CA . LEU A 1 85 ? -13.091 1.803 1.019 1.00 75.94 85 LEU A CA 1
ATOM 615 C C . LEU A 1 85 ? -13.683 2.284 2.349 1.00 75.94 85 LEU A C 1
ATOM 617 O O . LEU A 1 85 ? -13.071 3.104 3.039 1.00 75.94 85 LEU A O 1
ATOM 621 N N . THR A 1 86 ? -14.883 1.812 2.683 1.00 68.38 86 THR A N 1
ATOM 622 C CA . THR A 1 86 ? -15.644 2.199 3.875 1.00 68.38 86 THR A CA 1
ATOM 623 C C . THR A 1 86 ? -15.543 1.177 4.995 1.00 68.38 86 THR A C 1
ATOM 625 O O . THR A 1 86 ? -16.019 1.451 6.100 1.00 68.38 86 THR A O 1
ATOM 628 N N . ALA A 1 87 ? -14.886 0.041 4.734 1.00 61.91 87 ALA A N 1
ATOM 629 C CA . ALA A 1 87 ? -14.725 -1.022 5.702 1.00 61.91 87 ALA A CA 1
ATOM 630 C C . ALA A 1 87 ? -14.194 -0.467 7.023 1.00 61.91 87 ALA A C 1
ATOM 632 O O . ALA A 1 87 ? -13.193 0.264 7.085 1.00 61.91 87 ALA A O 1
ATOM 633 N N . ASP A 1 88 ? -14.874 -0.832 8.106 1.00 55.00 88 ASP A N 1
ATOM 634 C CA . ASP A 1 88 ? -14.378 -0.533 9.431 1.00 55.00 88 ASP A CA 1
ATOM 635 C C . ASP A 1 88 ? -13.106 -1.356 9.663 1.00 55.00 88 ASP A C 1
ATOM 637 O O . ASP A 1 88 ? -13.139 -2.558 9.941 1.00 55.00 88 ASP A O 1
ATOM 641 N N . LEU A 1 89 ? -11.964 -0.680 9.536 1.00 50.12 89 LEU A N 1
ATOM 642 C CA . LEU A 1 89 ? -10.637 -1.238 9.781 1.00 50.12 89 LEU A CA 1
ATOM 643 C C . LEU A 1 89 ? -10.471 -1.768 11.217 1.00 50.12 89 LEU A C 1
ATOM 645 O O . LEU A 1 89 ? -9.498 -2.466 11.485 1.00 50.12 89 LEU A O 1
ATOM 649 N N . THR A 1 90 ? -11.396 -1.461 12.137 1.00 44.09 90 THR A N 1
ATOM 650 C CA . THR A 1 90 ? -11.428 -2.064 13.478 1.00 44.09 90 THR A CA 1
ATOM 651 C C . THR A 1 90 ? -12.123 -3.431 13.515 1.00 44.09 90 THR A C 1
ATOM 653 O O . THR A 1 90 ? -11.848 -4.225 14.414 1.00 44.09 90 THR A O 1
ATOM 656 N N . VAL A 1 91 ? -12.983 -3.736 12.534 1.00 40.47 91 VAL A N 1
ATOM 657 C CA . VAL A 1 91 ? -13.826 -4.947 12.485 1.00 40.47 91 VAL A CA 1
ATOM 658 C C . VAL A 1 91 ? -13.219 -6.037 11.597 1.00 40.47 91 VAL A C 1
ATOM 660 O O . VAL A 1 91 ? -13.430 -7.227 11.838 1.00 40.47 91 VAL A O 1
ATOM 663 N N . HIS A 1 92 ? -12.404 -5.674 10.606 1.00 37.75 92 HIS A N 1
ATOM 664 C CA . HIS A 1 92 ? -11.677 -6.646 9.789 1.00 37.75 92 HIS A CA 1
ATOM 665 C C . HIS A 1 92 ? -10.310 -6.977 10.386 1.00 37.75 92 HIS A C 1
ATOM 667 O O . HIS A 1 92 ? -9.262 -6.559 9.901 1.00 37.75 92 HIS A O 1
ATOM 673 N N . GLY A 1 93 ? -10.328 -7.815 11.424 1.00 37.16 93 GLY A N 1
ATOM 674 C CA . GLY A 1 93 ? -9.193 -8.688 11.703 1.00 37.16 93 GLY A CA 1
ATOM 675 C C . GLY A 1 93 ? -8.985 -9.602 10.496 1.00 37.16 93 GLY A C 1
ATOM 676 O O . GLY A 1 93 ? -9.675 -10.613 10.361 1.00 37.16 93 GLY A O 1
ATOM 677 N N . SER A 1 94 ? -8.096 -9.206 9.581 1.00 36.59 94 SER A N 1
ATOM 678 C CA . SER A 1 94 ? -7.781 -10.002 8.397 1.00 36.59 94 SER A CA 1
ATOM 679 C C . SER A 1 94 ? -7.288 -11.382 8.821 1.00 36.59 94 SER A C 1
ATOM 681 O O . SER A 1 94 ? -6.459 -11.531 9.719 1.00 36.59 94 SER A O 1
ATOM 683 N N . ARG A 1 95 ? -7.845 -12.400 8.169 1.00 40.75 95 ARG A N 1
ATOM 684 C CA . ARG A 1 95 ? -7.616 -13.829 8.395 1.00 40.75 95 ARG A CA 1
ATOM 685 C C . ARG A 1 95 ? -6.318 -14.299 7.723 1.00 40.75 95 ARG A C 1
ATOM 687 O O . ARG A 1 95 ? -6.285 -15.403 7.194 1.00 40.75 95 ARG A O 1
ATOM 694 N N . THR A 1 96 ? -5.291 -13.454 7.695 1.00 51.03 96 THR A N 1
ATOM 695 C CA . THR A 1 96 ? -3.958 -13.771 7.170 1.00 51.03 96 THR A CA 1
ATOM 696 C C . THR A 1 96 ? -3.005 -13.993 8.336 1.00 51.03 96 THR A C 1
ATOM 698 O O . THR A 1 96 ? -3.173 -13.416 9.414 1.00 51.03 96 THR A O 1
ATOM 701 N N . ALA A 1 97 ? -1.979 -14.822 8.148 1.00 56.03 97 ALA A N 1
ATOM 702 C CA . ALA A 1 97 ? -0.966 -15.007 9.189 1.00 56.03 97 ALA A CA 1
ATOM 703 C C . ALA A 1 97 ? -0.189 -13.707 9.478 1.00 56.03 97 ALA A C 1
ATOM 705 O O . ALA A 1 97 ? 0.426 -13.578 10.539 1.00 56.03 97 ALA A O 1
ATOM 706 N N . ASN A 1 98 ? -0.238 -12.750 8.541 1.00 58.88 98 ASN A N 1
ATOM 707 C CA . ASN A 1 98 ? 0.395 -11.440 8.623 1.00 58.88 98 ASN A CA 1
ATOM 708 C C . ASN A 1 98 ? -0.600 -10.335 8.232 1.00 58.88 98 ASN A C 1
ATOM 710 O O . ASN A 1 98 ? -0.650 -9.935 7.067 1.00 58.88 98 ASN A O 1
ATOM 714 N N . PRO A 1 99 ? -1.420 -9.840 9.167 1.00 62.22 99 PRO A N 1
ATOM 715 C CA . PRO A 1 99 ? -2.267 -8.692 8.881 1.00 62.22 99 PRO A CA 1
ATOM 716 C C . PRO A 1 99 ? -1.393 -7.463 8.608 1.00 62.22 99 PRO A C 1
ATOM 718 O O . PRO A 1 99 ? -0.464 -7.179 9.371 1.00 62.22 99 PRO A O 1
ATOM 721 N N . VAL A 1 100 ? -1.708 -6.723 7.540 1.00 66.75 100 VAL A N 1
ATOM 722 C CA . VAL A 1 100 ? -1.081 -5.425 7.267 1.00 66.75 100 VAL A CA 1
ATOM 723 C C . VAL A 1 100 ? -1.416 -4.487 8.432 1.00 66.75 100 VAL A C 1
ATOM 725 O O . VAL A 1 100 ? -2.597 -4.311 8.749 1.00 66.75 100 VAL A O 1
ATOM 728 N N . PRO A 1 101 ? -0.420 -3.897 9.115 1.00 69.75 101 PRO A N 1
ATOM 729 C CA . PRO A 1 101 ? -0.685 -3.032 10.247 1.00 69.75 101 PRO A CA 1
ATOM 730 C C . PRO A 1 101 ? -1.479 -1.801 9.823 1.00 69.75 101 PRO A C 1
ATOM 732 O O . PRO A 1 101 ? -1.195 -1.173 8.802 1.00 69.75 101 PRO A O 1
ATOM 735 N N . GLY A 1 102 ? -2.429 -1.404 10.669 1.00 67.62 102 GLY A N 1
ATOM 736 C CA . GLY A 1 102 ? -3.099 -0.117 10.524 1.00 67.62 102 GLY A CA 1
ATOM 737 C C . GLY A 1 102 ? -2.107 1.052 10.574 1.00 67.62 102 GLY A C 1
ATOM 738 O O . GLY A 1 102 ? -1.017 0.950 11.146 1.00 67.62 102 GLY A O 1
ATOM 739 N N . LEU A 1 103 ? -2.511 2.191 10.003 1.00 68.25 103 LEU A N 1
ATOM 740 C CA . LEU A 1 103 ? -1.670 3.385 9.867 1.00 68.25 103 LEU A CA 1
ATOM 741 C C . LEU A 1 103 ? -1.065 3.847 11.201 1.00 68.25 103 LEU A C 1
ATOM 743 O O . LEU A 1 103 ? 0.094 4.256 11.232 1.00 68.25 103 LEU A O 1
ATOM 747 N N . ASP A 1 104 ? -1.811 3.742 12.301 1.00 71.94 104 ASP A N 1
ATOM 748 C CA . ASP A 1 104 ? -1.348 4.144 13.633 1.00 71.94 104 ASP A CA 1
ATOM 749 C C . ASP A 1 104 ? -0.192 3.270 14.132 1.00 71.94 104 ASP A C 1
ATOM 751 O O . ASP A 1 104 ? 0.815 3.791 14.614 1.00 71.94 104 ASP A O 1
ATOM 755 N N . ALA A 1 105 ? -0.294 1.949 13.959 1.00 75.94 105 ALA A N 1
ATOM 756 C CA . ALA A 1 105 ? 0.760 1.005 14.328 1.00 75.94 105 ALA A CA 1
ATOM 757 C C . ALA A 1 105 ? 2.009 1.202 13.460 1.00 75.94 105 ALA A C 1
ATOM 759 O O . ALA A 1 105 ? 3.120 1.280 13.984 1.00 75.94 105 ALA A O 1
ATOM 760 N N . SER A 1 106 ? 1.823 1.365 12.148 1.00 78.19 106 SER A N 1
ATOM 761 C CA . SER A 1 106 ? 2.905 1.677 11.212 1.00 78.19 106 SER A CA 1
ATOM 762 C C . SER A 1 106 ? 3.597 2.997 11.559 1.00 78.19 106 SER A C 1
ATOM 764 O O . SER A 1 106 ? 4.822 3.059 11.644 1.00 78.19 106 SER A O 1
ATOM 766 N N . THR A 1 107 ? 2.828 4.051 11.835 1.00 78.06 107 THR A N 1
ATOM 767 C CA . THR A 1 107 ? 3.362 5.371 12.195 1.00 78.06 107 THR A CA 1
ATOM 768 C C . THR A 1 107 ? 4.104 5.324 13.526 1.00 78.06 107 THR A C 1
ATOM 770 O O . THR A 1 107 ? 5.170 5.925 13.653 1.00 78.06 107 THR A O 1
ATOM 773 N N . ALA A 1 108 ? 3.572 4.603 14.516 1.00 80.88 108 ALA A N 1
ATOM 774 C CA . ALA A 1 108 ? 4.231 4.415 15.802 1.00 80.88 108 ALA A CA 1
ATOM 775 C C . ALA A 1 108 ? 5.556 3.654 15.649 1.00 80.88 108 ALA A C 1
ATOM 777 O O . ALA A 1 108 ? 6.565 4.098 16.193 1.00 80.88 108 ALA A O 1
ATOM 778 N N . ALA A 1 109 ? 5.579 2.573 14.863 1.00 85.62 109 ALA A N 1
ATOM 779 C CA . ALA A 1 109 ? 6.790 1.797 14.608 1.00 85.62 109 ALA A CA 1
ATOM 780 C C . ALA A 1 109 ? 7.872 2.628 13.909 1.00 85.62 109 ALA A C 1
ATOM 782 O O . ALA A 1 109 ? 9.028 2.593 14.312 1.00 85.62 109 ALA A O 1
ATOM 783 N N . LEU A 1 110 ? 7.509 3.452 12.923 1.00 86.31 110 LEU A N 1
ATOM 784 C CA . LEU A 1 110 ? 8.464 4.302 12.201 1.00 86.31 110 LEU A CA 1
ATOM 785 C C . LEU A 1 110 ? 9.062 5.449 13.042 1.00 86.31 110 LEU A C 1
ATOM 787 O O . LEU A 1 110 ? 9.965 6.140 12.563 1.00 86.31 110 LEU A O 1
ATOM 791 N N . ARG A 1 111 ? 8.601 5.662 14.285 1.00 88.81 111 ARG A N 1
ATOM 792 C CA . ARG A 1 111 ? 9.272 6.556 15.250 1.00 88.81 111 ARG A CA 1
ATOM 793 C C . ARG A 1 111 ? 10.522 5.922 15.858 1.00 88.81 111 ARG A C 1
ATOM 795 O O . ARG A 1 111 ? 11.406 6.660 16.286 1.00 88.81 111 ARG A O 1
ATOM 802 N N . ASP A 1 112 ? 10.610 4.593 15.882 1.00 87.12 112 ASP A N 1
ATOM 803 C CA . ASP A 1 112 ? 11.828 3.879 16.253 1.00 87.12 112 ASP A CA 1
ATOM 804 C C . ASP A 1 112 ? 12.845 3.968 15.091 1.00 87.12 112 ASP A C 1
ATOM 806 O O . ASP A 1 112 ? 12.539 3.557 13.963 1.00 87.12 112 ASP A O 1
ATOM 810 N N . PRO A 1 113 ? 14.059 4.514 15.315 1.00 86.81 113 PRO A N 1
ATOM 811 C CA . PRO A 1 113 ? 15.049 4.682 14.252 1.00 86.81 113 PRO A CA 1
ATOM 812 C C . PRO A 1 113 ? 15.475 3.372 13.580 1.00 86.81 113 PRO A C 1
ATOM 814 O O . PRO A 1 113 ? 15.735 3.364 12.374 1.00 86.81 113 PRO A O 1
ATOM 817 N N . THR A 1 114 ? 15.542 2.272 14.333 1.00 89.25 114 THR A N 1
ATOM 818 C CA . THR A 1 114 ? 15.912 0.949 13.827 1.00 89.25 114 THR A CA 1
ATOM 819 C C . THR A 1 114 ? 14.781 0.367 12.995 1.00 89.25 114 THR A C 1
ATOM 821 O O . THR A 1 114 ? 15.028 -0.058 11.868 1.00 89.25 114 THR A O 1
ATOM 824 N N . ALA A 1 115 ? 13.541 0.408 13.482 1.00 88.75 115 ALA A N 1
ATOM 825 C CA . ALA A 1 115 ? 12.377 -0.031 12.714 1.00 88.75 115 ALA A CA 1
ATOM 826 C C . ALA A 1 115 ? 12.208 0.781 11.421 1.00 88.75 115 ALA A C 1
ATOM 828 O O . ALA A 1 115 ? 11.907 0.215 10.372 1.00 88.75 115 ALA A O 1
ATOM 829 N N . ARG A 1 116 ? 12.487 2.090 11.457 1.00 88.25 116 ARG A N 1
ATOM 830 C CA . ARG A 1 116 ? 12.480 2.948 10.266 1.00 88.25 116 ARG A CA 1
ATOM 831 C C . ARG A 1 116 ? 13.579 2.590 9.266 1.00 88.25 116 ARG A C 1
ATOM 833 O O . ARG A 1 116 ? 13.314 2.552 8.070 1.00 88.25 116 ARG A O 1
ATOM 840 N N . ALA A 1 117 ? 14.802 2.322 9.720 1.00 89.69 117 ALA A N 1
ATOM 841 C CA . ALA A 1 117 ? 15.865 1.855 8.826 1.00 89.69 117 ALA A CA 1
ATOM 842 C C . ALA A 1 117 ? 15.495 0.504 8.187 1.00 89.69 117 ALA A C 1
ATOM 844 O O . ALA A 1 117 ? 15.640 0.318 6.981 1.00 89.69 117 ALA A O 1
ATOM 845 N N . MET A 1 118 ? 14.943 -0.403 8.994 1.00 90.12 118 MET A N 1
ATOM 846 C CA . MET A 1 118 ? 14.499 -1.722 8.554 1.00 90.12 118 MET A CA 1
ATOM 847 C C . MET A 1 118 ? 13.328 -1.674 7.578 1.00 90.12 118 MET A C 1
ATOM 849 O O . MET A 1 118 ? 13.293 -2.480 6.655 1.00 90.12 118 MET A O 1
ATOM 853 N N . PHE A 1 119 ? 12.405 -0.725 7.742 1.00 91.31 119 PHE A N 1
ATOM 854 C CA . PHE A 1 119 ? 11.343 -0.461 6.776 1.00 91.31 119 PHE A CA 1
ATOM 855 C C . PHE A 1 119 ? 11.923 -0.209 5.381 1.00 91.31 119 PHE A C 1
ATOM 857 O O . PHE A 1 119 ? 11.550 -0.885 4.427 1.00 91.31 119 PHE A O 1
ATOM 864 N N . PHE A 1 120 ? 12.872 0.726 5.264 1.00 88.69 120 PHE A N 1
ATOM 865 C CA . PHE A 1 120 ? 13.461 1.071 3.969 1.00 88.69 120 PHE A CA 1
ATOM 866 C C . PHE A 1 120 ? 14.289 -0.070 3.378 1.00 88.69 120 PHE A C 1
ATOM 868 O O . PHE A 1 120 ? 14.241 -0.292 2.171 1.00 88.69 120 PHE A O 1
ATOM 875 N N . GLU A 1 121 ? 15.019 -0.814 4.211 1.00 91.50 121 GLU A N 1
ATOM 876 C CA . GLU A 1 121 ? 15.797 -1.967 3.754 1.00 91.50 121 GLU A CA 1
ATOM 877 C C . GLU A 1 121 ? 14.889 -3.094 3.235 1.00 91.50 121 GLU A C 1
ATOM 879 O O . GLU A 1 121 ? 15.119 -3.627 2.149 1.00 91.50 121 GLU A O 1
ATOM 884 N N . ALA A 1 122 ? 13.817 -3.410 3.969 1.00 91.12 122 ALA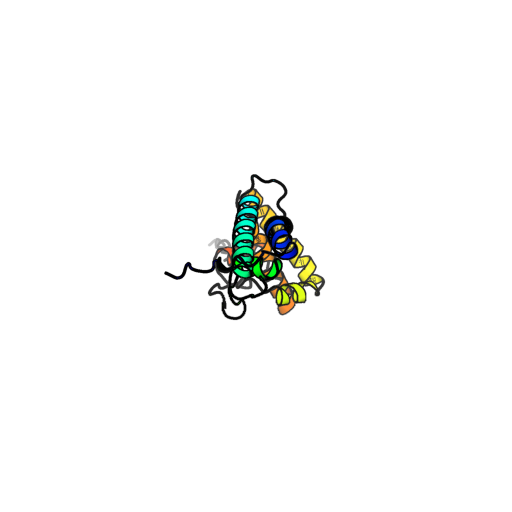 A N 1
ATOM 885 C CA . ALA A 1 122 ? 12.821 -4.399 3.567 1.00 91.12 122 ALA A CA 1
ATOM 886 C C . ALA A 1 122 ? 12.087 -3.982 2.286 1.00 91.12 122 ALA A C 1
ATOM 888 O O . ALA A 1 122 ? 11.955 -4.793 1.368 1.00 91.12 122 ALA A O 1
ATOM 889 N N . LEU A 1 123 ? 11.678 -2.713 2.195 1.00 90.12 123 LEU A N 1
ATOM 890 C CA . LEU A 1 123 ? 11.043 -2.151 1.006 1.00 90.12 123 LEU A CA 1
ATOM 891 C C . LEU A 1 123 ? 11.966 -2.247 -0.212 1.00 90.12 123 LEU A C 1
ATOM 893 O O . LEU A 1 123 ? 11.544 -2.718 -1.264 1.00 90.12 123 LEU A O 1
ATOM 897 N N . GLY A 1 124 ? 13.232 -1.846 -0.065 1.00 82.44 124 GLY A N 1
ATOM 898 C CA . GLY A 1 124 ? 14.220 -1.904 -1.141 1.00 82.44 124 GLY A CA 1
ATOM 899 C C . GLY A 1 124 ? 14.486 -3.332 -1.619 1.00 82.44 124 GLY A C 1
ATOM 900 O O . GLY A 1 124 ? 14.500 -3.582 -2.823 1.00 82.44 124 GLY A O 1
ATOM 901 N N . TYR A 1 125 ? 14.638 -4.280 -0.689 1.00 90.19 125 TYR A N 1
ATOM 902 C CA . TYR A 1 125 ? 14.845 -5.691 -1.018 1.00 90.19 125 TYR A CA 1
ATOM 903 C C . TYR A 1 125 ? 13.660 -6.280 -1.793 1.00 90.19 125 TYR A C 1
ATOM 905 O O . TYR A 1 125 ? 13.845 -6.859 -2.865 1.00 90.19 125 TYR A O 1
ATOM 913 N N . VAL A 1 126 ? 12.440 -6.130 -1.267 1.00 89.06 126 VAL A N 1
ATOM 914 C CA . VAL A 1 126 ? 11.254 -6.740 -1.881 1.00 89.06 126 VAL A CA 1
ATOM 915 C C . VAL A 1 126 ? 10.902 -6.061 -3.193 1.00 89.06 126 VAL A C 1
ATOM 917 O O . VAL A 1 126 ? 10.566 -6.751 -4.149 1.00 89.06 126 VAL A O 1
ATOM 920 N N . ARG A 1 127 ? 11.063 -4.740 -3.292 1.00 83.94 127 ARG A N 1
ATOM 921 C CA . ARG A 1 127 ? 10.866 -4.037 -4.559 1.00 83.94 127 ARG A CA 1
ATOM 922 C C . ARG A 1 127 ? 11.830 -4.526 -5.636 1.00 83.94 127 ARG A C 1
ATOM 924 O O . ARG A 1 127 ? 11.381 -4.852 -6.726 1.00 83.94 127 ARG A O 1
ATOM 931 N N . GLY A 1 128 ? 13.117 -4.673 -5.311 1.00 75.88 128 GLY A N 1
ATOM 932 C CA . GLY A 1 128 ? 14.090 -5.243 -6.246 1.00 75.88 128 GLY A CA 1
ATOM 933 C C . GLY A 1 128 ? 13.721 -6.662 -6.696 1.00 75.88 128 GLY A C 1
ATOM 934 O O . GLY A 1 128 ? 13.932 -7.020 -7.853 1.00 75.88 128 GLY A O 1
ATOM 935 N N . TRP A 1 129 ? 13.117 -7.460 -5.809 1.00 86.00 129 TRP A N 1
ATOM 936 C CA . TRP A 1 129 ? 12.559 -8.762 -6.174 1.00 86.00 129 TRP A CA 1
ATOM 937 C C . TRP A 1 129 ? 11.334 -8.640 -7.099 1.00 86.00 129 TRP A C 1
ATOM 939 O O . TRP A 1 129 ? 11.280 -9.346 -8.104 1.00 86.00 129 TRP A O 1
ATOM 949 N N . CYS A 1 130 ? 10.377 -7.754 -6.794 1.00 77.88 130 CYS A N 1
ATOM 950 C CA . CYS A 1 130 ? 9.179 -7.522 -7.611 1.00 77.88 130 CYS A CA 1
ATOM 951 C C . CYS A 1 130 ? 9.538 -7.052 -9.024 1.00 77.88 130 CYS A C 1
ATOM 953 O O . CYS A 1 130 ? 9.041 -7.619 -9.997 1.00 77.88 130 CYS A O 1
ATOM 955 N N . ASP A 1 131 ? 10.465 -6.097 -9.133 1.00 74.31 131 ASP A N 1
ATOM 956 C CA . ASP A 1 131 ? 10.973 -5.586 -10.407 1.00 74.31 131 ASP A CA 1
ATOM 957 C C . ASP A 1 131 ? 11.616 -6.716 -11.232 1.00 74.31 131 ASP A C 1
ATOM 959 O O . ASP A 1 131 ? 11.324 -6.873 -12.417 1.00 74.31 131 ASP A O 1
ATOM 963 N N . ALA A 1 132 ? 12.444 -7.559 -10.600 1.00 71.94 132 ALA A N 1
ATOM 964 C CA . ALA A 1 132 ? 13.076 -8.704 -11.260 1.00 71.94 132 ALA A CA 1
ATOM 965 C C . ALA A 1 132 ? 12.073 -9.796 -11.679 1.00 71.94 132 ALA A C 1
ATOM 967 O O . ALA A 1 132 ? 12.305 -10.503 -12.660 1.00 71.94 132 ALA A O 1
ATOM 968 N N . ALA A 1 133 ? 10.973 -9.947 -10.941 1.00 71.81 133 ALA A N 1
ATOM 969 C CA . ALA A 1 133 ? 9.910 -10.904 -11.230 1.00 71.81 133 ALA A CA 1
ATOM 970 C C . ALA A 1 133 ? 8.840 -10.355 -12.195 1.00 71.81 133 ALA A C 1
ATOM 972 O O . ALA A 1 133 ? 7.989 -11.123 -12.643 1.00 71.81 133 ALA A O 1
ATOM 973 N N . GLY A 1 134 ? 8.872 -9.057 -12.523 1.00 65.75 134 GLY A N 1
ATOM 974 C CA . GLY A 1 134 ? 7.877 -8.403 -13.376 1.00 65.75 134 GLY A CA 1
ATOM 975 C C . GLY A 1 134 ? 6.482 -8.329 -12.747 1.00 65.75 134 GLY A C 1
ATOM 976 O O . GLY A 1 134 ? 5.487 -8.370 -13.467 1.00 65.75 134 GLY A O 1
ATOM 977 N N . VAL A 1 135 ? 6.400 -8.261 -11.416 1.00 67.12 135 VAL A N 1
ATOM 978 C CA . VAL A 1 135 ? 5.136 -8.199 -10.661 1.00 67.12 135 VAL A CA 1
ATOM 979 C C . VAL A 1 135 ? 5.003 -6.862 -9.931 1.00 67.12 135 VAL A C 1
ATOM 981 O O . VAL A 1 135 ? 6.003 -6.205 -9.655 1.00 67.12 135 VAL A O 1
ATOM 984 N N . GLY A 1 136 ? 3.770 -6.454 -9.616 1.00 64.75 136 GLY A N 1
ATOM 985 C CA . GLY A 1 136 ? 3.510 -5.209 -8.882 1.00 64.75 136 GLY A CA 1
ATOM 986 C C . GLY A 1 136 ? 4.202 -5.161 -7.513 1.00 64.75 136 GLY A C 1
ATOM 987 O O . GLY A 1 136 ? 4.398 -6.187 -6.855 1.00 64.75 136 GLY A O 1
ATOM 988 N N . SER A 1 137 ? 4.580 -3.959 -7.079 1.00 68.50 137 SER A N 1
ATOM 989 C CA . SER A 1 137 ? 5.316 -3.709 -5.836 1.00 68.50 137 SER A CA 1
ATOM 990 C C . SER A 1 137 ? 4.423 -3.342 -4.646 1.00 68.50 137 SER A C 1
ATOM 992 O O . SER A 1 137 ? 4.936 -3.122 -3.549 1.00 68.50 137 SER A O 1
ATOM 994 N N . GLY A 1 138 ? 3.093 -3.343 -4.806 1.00 68.69 138 GLY A N 1
ATOM 995 C CA . GLY A 1 138 ? 2.153 -3.074 -3.706 1.00 68.69 138 GLY A CA 1
ATOM 996 C C . GLY A 1 138 ? 2.387 -3.925 -2.454 1.00 68.69 138 GLY A C 1
ATOM 997 O O . GLY A 1 138 ? 2.421 -3.395 -1.343 1.00 68.69 138 GLY A O 1
ATOM 998 N N . ASP A 1 139 ? 2.683 -5.213 -2.626 1.00 76.31 139 ASP A N 1
ATOM 999 C CA . ASP A 1 139 ? 2.969 -6.119 -1.505 1.00 76.31 139 ASP A CA 1
ATOM 1000 C C . ASP A 1 139 ? 4.310 -5.815 -0.815 1.00 76.31 139 ASP A C 1
ATOM 1002 O O . ASP A 1 139 ? 4.510 -6.195 0.339 1.00 76.31 139 ASP A O 1
ATOM 1006 N N . ALA A 1 140 ? 5.225 -5.101 -1.483 1.00 82.69 140 ALA A N 1
ATOM 1007 C CA . ALA A 1 140 ? 6.499 -4.679 -0.903 1.00 82.69 140 ALA A CA 1
ATOM 1008 C C . ALA A 1 140 ? 6.298 -3.638 0.203 1.00 82.69 140 ALA A C 1
ATOM 1010 O O . ALA A 1 140 ? 6.980 -3.684 1.228 1.00 82.69 140 ALA A O 1
ATOM 1011 N N . VAL A 1 141 ? 5.347 -2.720 0.015 1.00 82.00 141 VAL A N 1
ATOM 1012 C CA . VAL A 1 141 ? 5.003 -1.688 1.001 1.00 82.00 141 VAL A CA 1
ATOM 1013 C C . VAL A 1 141 ? 4.323 -2.312 2.216 1.00 82.00 141 VAL A C 1
ATOM 1015 O O . VAL A 1 141 ? 4.720 -2.047 3.354 1.00 82.00 141 VAL A O 1
ATOM 1018 N N . ASP A 1 142 ? 3.340 -3.177 1.973 1.00 82.50 142 ASP A N 1
ATOM 1019 C CA . ASP A 1 142 ? 2.588 -3.861 3.026 1.00 82.50 142 ASP A CA 1
ATOM 1020 C C . ASP A 1 142 ? 3.510 -4.764 3.864 1.00 82.50 142 ASP A C 1
ATOM 1022 O O . ASP A 1 142 ? 3.489 -4.735 5.104 1.00 82.50 142 ASP A O 1
ATOM 1026 N N . PHE A 1 143 ? 4.413 -5.492 3.199 1.00 86.50 143 PHE A N 1
ATOM 1027 C CA . PHE A 1 143 ? 5.466 -6.255 3.860 1.00 86.50 143 PHE A CA 1
ATOM 1028 C C . PHE A 1 143 ? 6.395 -5.356 4.681 1.00 86.50 143 PHE A C 1
ATOM 1030 O O . PHE A 1 143 ? 6.644 -5.649 5.851 1.00 86.50 143 PHE A O 1
ATOM 1037 N N . ALA A 1 144 ? 6.894 -4.255 4.110 1.00 89.19 144 ALA A N 1
ATOM 1038 C CA . ALA A 1 144 ? 7.825 -3.359 4.791 1.00 89.19 144 ALA A CA 1
ATOM 1039 C C . ALA A 1 144 ? 7.217 -2.754 6.064 1.00 89.19 144 ALA A C 1
ATOM 1041 O O . ALA A 1 144 ? 7.883 -2.709 7.101 1.00 89.19 144 ALA A O 1
ATOM 1042 N N . HIS A 1 145 ? 5.944 -2.348 6.024 1.00 86.62 145 HIS A N 1
ATOM 1043 C CA . HIS A 1 145 ? 5.227 -1.872 7.207 1.00 86.62 145 HIS A CA 1
ATOM 1044 C C . HIS A 1 145 ? 5.103 -2.955 8.275 1.00 86.62 145 HIS A C 1
ATOM 1046 O O . HIS A 1 145 ? 5.410 -2.711 9.444 1.00 86.62 145 HIS A O 1
ATOM 1052 N N . THR A 1 146 ? 4.718 -4.168 7.884 1.00 87.62 146 THR A N 1
ATOM 1053 C CA . THR A 1 146 ? 4.572 -5.266 8.844 1.00 87.62 146 THR A CA 1
ATOM 1054 C C . THR A 1 146 ? 5.908 -5.680 9.450 1.00 87.62 146 THR A C 1
ATOM 1056 O O . THR A 1 146 ? 6.008 -5.919 10.654 1.00 87.62 146 THR A O 1
ATOM 1059 N N . TYR A 1 147 ? 6.964 -5.690 8.640 1.00 88.50 147 TYR A N 1
ATOM 1060 C CA . TYR A 1 147 ? 8.323 -5.952 9.084 1.00 88.50 147 TYR A CA 1
ATOM 1061 C C . TYR A 1 147 ? 8.821 -4.869 10.056 1.00 88.50 147 TYR A C 1
ATOM 1063 O O . TYR A 1 147 ? 9.402 -5.193 11.090 1.00 88.50 147 TYR A O 1
ATOM 1071 N N . ALA A 1 148 ? 8.530 -3.592 9.795 1.00 89.81 148 ALA A N 1
ATOM 1072 C CA . ALA A 1 148 ? 8.879 -2.492 10.695 1.00 89.81 148 ALA A CA 1
ATOM 1073 C C . ALA A 1 148 ? 8.169 -2.600 12.054 1.00 89.81 148 ALA A C 1
ATOM 1075 O O . ALA A 1 148 ? 8.808 -2.450 13.096 1.00 89.81 148 ALA A O 1
ATOM 1076 N N . VAL A 1 149 ? 6.870 -2.921 12.059 1.00 87.38 149 VAL A N 1
ATOM 1077 C CA . VAL A 1 149 ? 6.105 -3.163 13.294 1.00 87.38 149 VAL A CA 1
ATOM 1078 C C . VAL A 1 149 ? 6.673 -4.351 14.070 1.00 87.38 149 VAL A C 1
ATOM 1080 O O . VAL A 1 149 ? 6.835 -4.268 15.287 1.00 87.38 149 VAL A O 1
ATOM 1083 N N . LEU A 1 150 ? 7.042 -5.435 13.382 1.00 87.81 150 LEU A N 1
ATOM 1084 C CA . LEU A 1 150 ? 7.682 -6.592 14.006 1.00 87.81 150 LEU A CA 1
ATOM 1085 C C . LEU A 1 150 ? 9.019 -6.225 14.668 1.00 87.81 150 LEU A C 1
ATOM 1087 O O . LEU A 1 150 ? 9.265 -6.619 15.809 1.00 87.81 150 LEU A O 1
ATOM 1091 N N . VAL A 1 151 ? 9.866 -5.464 13.968 1.00 88.00 151 VAL A N 1
ATOM 1092 C CA . VAL A 1 151 ? 11.167 -5.007 14.479 1.00 88.00 151 VAL A CA 1
ATOM 1093 C C . VAL A 1 151 ? 10.986 -4.119 15.710 1.00 88.00 151 VAL A C 1
ATOM 1095 O O . VAL A 1 151 ? 11.641 -4.362 16.725 1.00 88.00 151 VAL A O 1
ATOM 1098 N N . ALA A 1 152 ? 10.057 -3.159 15.657 1.00 87.94 152 ALA A N 1
ATOM 1099 C CA . ALA A 1 152 ? 9.734 -2.289 16.788 1.00 87.94 152 ALA A CA 1
ATOM 1100 C C . ALA A 1 152 ? 9.211 -3.076 18.005 1.00 87.94 152 ALA A C 1
ATOM 1102 O O . ALA A 1 152 ? 9.481 -2.711 19.146 1.00 87.94 152 ALA A O 1
ATOM 1103 N N . ALA A 1 153 ? 8.482 -4.174 17.778 1.00 83.75 153 ALA A N 1
ATOM 1104 C CA . ALA A 1 153 ? 7.870 -4.965 18.842 1.00 83.75 153 ALA A CA 1
ATOM 1105 C C . ALA A 1 153 ? 8.809 -5.984 19.514 1.00 83.75 153 ALA A C 1
ATOM 1107 O O . ALA A 1 153 ? 8.523 -6.397 20.639 1.00 83.75 153 ALA A O 1
ATOM 1108 N N . ARG A 1 154 ? 9.872 -6.468 18.846 1.00 69.38 154 ARG A N 1
ATOM 1109 C CA . ARG A 1 154 ? 10.601 -7.669 19.315 1.00 69.38 154 ARG A CA 1
ATOM 1110 C C . ARG A 1 154 ? 12.110 -7.560 19.521 1.00 69.38 154 ARG A C 1
ATOM 1112 O O . ARG A 1 154 ? 12.672 -8.552 19.974 1.00 69.38 154 ARG A O 1
ATOM 1119 N N . ALA A 1 155 ? 12.784 -6.445 19.231 1.00 57.56 155 ALA A N 1
ATOM 1120 C CA . ALA A 1 155 ? 14.254 -6.279 19.339 1.00 57.56 155 ALA A CA 1
ATOM 1121 C C . ALA A 1 155 ? 15.127 -7.338 18.605 1.00 57.56 155 ALA A C 1
ATOM 1123 O O . ALA A 1 155 ? 16.345 -7.195 18.520 1.00 57.56 155 ALA A O 1
ATOM 1124 N N . SER A 1 156 ? 14.523 -8.388 18.045 1.00 62.78 156 SER A N 1
ATOM 1125 C CA . SER A 1 156 ? 15.114 -9.402 17.187 1.00 62.78 156 SER A CA 1
ATOM 1126 C C . SER A 1 156 ? 14.751 -9.090 15.741 1.00 62.78 156 SER A C 1
ATOM 1128 O O . SER A 1 156 ? 13.608 -8.750 15.430 1.00 62.78 156 SER A O 1
ATOM 1130 N N . ARG A 1 157 ? 15.750 -9.198 14.865 1.00 75.19 157 ARG A N 1
ATOM 1131 C CA . ARG A 1 157 ? 15.670 -8.866 13.446 1.00 75.19 157 ARG A CA 1
ATOM 1132 C C . ARG A 1 157 ? 15.677 -10.166 12.633 1.00 75.19 157 ARG A C 1
ATOM 1134 O O . ARG A 1 157 ? 16.757 -10.731 12.445 1.00 75.19 157 ARG A O 1
ATOM 1141 N N . PRO A 1 158 ? 14.516 -10.672 12.177 1.00 79.00 158 PRO A N 1
ATOM 1142 C CA . PRO A 1 158 ? 14.496 -11.809 11.263 1.00 79.00 158 PRO A CA 1
ATOM 1143 C C . PRO A 1 158 ? 15.209 -11.453 9.953 1.00 79.00 158 PRO A C 1
ATOM 1145 O O . PRO A 1 158 ? 15.340 -10.287 9.604 1.00 79.00 158 PRO A O 1
ATOM 1148 N N . ASN A 1 159 ? 15.708 -12.441 9.216 1.00 88.38 159 ASN A N 1
ATOM 1149 C CA . ASN A 1 159 ? 16.283 -12.173 7.901 1.00 88.38 159 ASN A CA 1
ATOM 1150 C C . ASN A 1 159 ? 15.174 -11.700 6.939 1.00 88.38 159 ASN A C 1
ATOM 1152 O O . ASN A 1 159 ? 14.117 -12.324 6.875 1.00 88.38 159 ASN A O 1
ATOM 1156 N N . ILE A 1 160 ? 15.411 -10.618 6.187 1.00 89.50 160 ILE A N 1
ATOM 1157 C CA . ILE A 1 160 ? 14.411 -10.020 5.282 1.00 89.50 160 ILE A CA 1
ATOM 1158 C C . ILE A 1 160 ? 13.967 -11.012 4.193 1.00 89.50 160 ILE A C 1
ATOM 1160 O O . ILE A 1 160 ? 12.784 -11.066 3.868 1.00 89.50 160 ILE A O 1
ATOM 1164 N N . ALA A 1 161 ? 14.876 -11.833 3.662 1.00 87.44 161 ALA A N 1
ATOM 1165 C CA . ALA A 1 161 ? 14.560 -12.819 2.629 1.00 87.44 161 ALA A CA 1
ATOM 1166 C C . ALA A 1 161 ? 13.676 -13.958 3.165 1.00 87.44 161 ALA A C 1
ATOM 1168 O O . ALA A 1 161 ? 12.713 -14.363 2.508 1.00 87.44 161 ALA A O 1
ATOM 1169 N N . ASP A 1 162 ? 13.962 -14.448 4.373 1.00 86.06 162 ASP A N 1
ATOM 1170 C CA . ASP A 1 162 ? 13.139 -15.470 5.032 1.00 86.06 162 ASP A CA 1
ATOM 1171 C C . ASP A 1 162 ? 11.764 -14.911 5.403 1.00 86.06 162 ASP A C 1
ATOM 1173 O O . ASP A 1 162 ? 10.739 -15.528 5.113 1.00 86.06 162 ASP A O 1
ATOM 1177 N N . ALA A 1 163 ? 11.744 -13.706 5.973 1.00 88.81 163 ALA A N 1
ATOM 1178 C CA . ALA A 1 163 ? 10.537 -12.954 6.283 1.00 88.81 163 ALA A CA 1
ATOM 1179 C C . ALA A 1 163 ? 9.657 -12.763 5.038 1.00 88.81 163 ALA A C 1
ATOM 1181 O O . ALA A 1 163 ? 8.457 -13.034 5.087 1.00 88.81 163 ALA A O 1
ATOM 1182 N N . TRP A 1 164 ? 10.251 -12.369 3.909 1.00 87.81 164 TRP A N 1
ATOM 1183 C CA . TRP A 1 164 ? 9.551 -12.220 2.633 1.00 87.81 164 TRP A CA 1
ATOM 1184 C C . TRP A 1 164 ? 9.039 -13.558 2.088 1.00 87.81 164 TRP A C 1
ATOM 1186 O O . TRP A 1 164 ? 7.918 -13.658 1.591 1.00 87.81 164 TRP A O 1
ATOM 1196 N N . THR A 1 165 ? 9.829 -14.623 2.217 1.00 85.44 165 THR A N 1
ATOM 1197 C CA . THR A 1 165 ? 9.419 -15.978 1.821 1.00 85.44 165 THR A CA 1
ATOM 1198 C C . THR A 1 165 ? 8.217 -16.458 2.631 1.00 85.44 165 THR A C 1
ATOM 1200 O O . THR A 1 165 ? 7.293 -17.057 2.078 1.00 85.44 165 THR A O 1
ATOM 1203 N N . ASN A 1 166 ? 8.200 -16.175 3.933 1.00 81.50 166 ASN A N 1
ATOM 1204 C CA . ASN A 1 166 ? 7.073 -16.488 4.801 1.00 81.50 166 ASN A CA 1
ATOM 1205 C C . ASN A 1 166 ? 5.844 -15.659 4.465 1.00 81.50 166 ASN A C 1
ATOM 1207 O O . ASN A 1 166 ? 4.772 -16.236 4.315 1.00 81.50 166 ASN A O 1
ATOM 1211 N N . TRP A 1 167 ? 6.016 -14.351 4.267 1.00 84.38 167 TRP A N 1
ATOM 1212 C CA . TRP A 1 167 ? 4.945 -13.449 3.857 1.00 84.38 167 TRP A CA 1
ATOM 1213 C C . TRP A 1 167 ? 4.230 -13.951 2.603 1.00 84.38 167 TRP A C 1
ATOM 1215 O O . TRP A 1 167 ? 3.022 -14.167 2.626 1.00 84.38 167 TRP A O 1
ATOM 1225 N N . ARG A 1 168 ? 4.987 -14.253 1.542 1.00 84.06 168 ARG A N 1
ATOM 1226 C CA . ARG A 1 168 ? 4.434 -14.786 0.286 1.00 84.06 168 ARG A CA 1
ATOM 1227 C C . ARG A 1 168 ? 3.763 -16.153 0.421 1.00 84.06 168 ARG A C 1
ATOM 1229 O O . ARG A 1 168 ? 2.990 -16.533 -0.448 1.00 84.06 168 ARG A O 1
ATOM 1236 N N . SER A 1 169 ? 4.086 -16.904 1.470 1.00 78.62 169 SER A N 1
ATOM 1237 C CA . SER A 1 169 ? 3.511 -18.227 1.740 1.00 78.62 169 SER A CA 1
ATOM 1238 C C . SER A 1 169 ? 2.363 -18.178 2.758 1.00 78.62 169 SER A C 1
ATOM 1240 O O . SER A 1 169 ? 1.981 -19.233 3.259 1.00 78.62 169 SER A O 1
ATOM 1242 N N . ASP A 1 170 ? 1.879 -16.982 3.119 1.00 77.56 170 ASP A N 1
ATOM 1243 C CA . ASP A 1 170 ? 0.913 -16.742 4.204 1.00 77.56 170 ASP A CA 1
ATOM 1244 C C . ASP A 1 170 ? 1.315 -17.427 5.528 1.00 77.56 170 ASP A C 1
ATOM 1246 O O . ASP A 1 170 ? 0.513 -18.003 6.262 1.00 77.56 170 ASP A O 1
ATOM 1250 N N . ARG A 1 171 ? 2.618 -17.397 5.829 1.00 79.50 171 ARG A N 1
ATOM 1251 C CA . ARG A 1 171 ? 3.201 -17.863 7.093 1.00 79.50 171 ARG A CA 1
ATOM 1252 C C . ARG A 1 171 ? 3.624 -16.671 7.942 1.00 79.50 171 ARG A C 1
ATOM 1254 O O . ARG A 1 171 ? 4.068 -15.678 7.365 1.00 79.50 171 ARG A O 1
ATOM 1261 N N . PRO A 1 172 ? 3.595 -16.764 9.284 1.00 81.81 172 PRO A N 1
ATOM 1262 C CA . PRO A 1 172 ? 4.055 -15.686 10.154 1.00 81.81 172 PRO A CA 1
ATOM 1263 C C . PRO A 1 172 ? 5.443 -15.165 9.752 1.00 81.81 172 PRO A C 1
ATOM 1265 O O . PRO A 1 172 ? 6.382 -15.951 9.633 1.00 81.81 172 PRO A O 1
ATOM 1268 N N . ILE A 1 173 ? 5.604 -13.847 9.589 1.00 81.44 173 ILE A N 1
ATOM 1269 C CA . ILE A 1 173 ? 6.871 -13.232 9.132 1.00 81.44 173 ILE A CA 1
ATOM 1270 C C . ILE A 1 173 ? 8.051 -13.644 10.017 1.00 81.44 173 ILE A C 1
ATOM 1272 O O . ILE A 1 173 ? 9.153 -13.897 9.538 1.00 81.44 173 ILE A O 1
ATOM 1276 N N . ALA A 1 174 ? 7.803 -13.734 11.324 1.00 79.81 174 ALA A N 1
ATOM 1277 C CA . ALA A 1 174 ? 8.800 -14.092 12.326 1.00 79.81 174 ALA A CA 1
ATOM 1278 C C . ALA A 1 174 ? 9.090 -15.601 12.406 1.00 79.81 174 ALA A C 1
ATOM 1280 O O . ALA A 1 174 ? 9.906 -16.013 13.232 1.00 79.81 174 ALA A O 1
ATOM 1281 N N . GLN A 1 175 ? 8.406 -16.440 11.623 1.00 73.56 175 GLN A N 1
ATOM 1282 C CA . GLN A 1 175 ? 8.649 -17.876 11.633 1.00 73.56 175 GLN A CA 1
ATOM 1283 C C . GLN A 1 175 ? 10.055 -18.143 11.092 1.00 73.56 175 GLN A C 1
ATOM 1285 O O . GLN A 1 175 ? 10.363 -17.840 9.946 1.00 73.56 175 GLN A O 1
ATOM 1290 N N . LEU A 1 176 ? 10.932 -18.724 11.906 1.00 60.50 176 LEU A N 1
ATOM 1291 C CA . LEU A 1 176 ? 12.250 -19.115 11.423 1.00 60.50 176 LEU A CA 1
ATOM 1292 C C . LEU A 1 176 ? 12.072 -20.205 10.364 1.00 60.50 176 LEU A C 1
ATOM 1294 O O . LEU A 1 176 ? 11.639 -21.321 10.669 1.00 60.50 176 LEU A O 1
ATOM 1298 N N . THR A 1 177 ? 12.405 -19.886 9.115 1.00 55.69 177 THR A N 1
ATOM 1299 C CA . THR A 1 177 ? 12.573 -20.903 8.086 1.00 55.69 177 THR A CA 1
ATOM 1300 C C . THR A 1 177 ? 13.813 -21.684 8.491 1.00 55.69 177 THR A C 1
ATOM 1302 O O . THR A 1 177 ? 14.937 -21.239 8.281 1.00 55.69 177 THR A O 1
ATOM 1305 N N . HIS A 1 178 ? 13.634 -22.834 9.143 1.00 46.69 178 HIS A N 1
ATOM 1306 C CA . HIS A 1 178 ? 14.728 -23.779 9.314 1.00 46.69 178 HIS A CA 1
ATOM 1307 C C . HIS A 1 178 ? 15.130 -24.230 7.909 1.00 46.69 178 HIS A C 1
ATOM 1309 O O . HIS A 1 178 ? 14.570 -25.189 7.375 1.00 46.69 178 HIS A O 1
ATOM 1315 N N . LEU A 1 179 ? 16.088 -23.534 7.293 1.00 43.44 179 LEU A N 1
ATOM 1316 C CA . LEU A 1 179 ? 16.905 -24.129 6.254 1.00 43.44 179 LEU A CA 1
ATOM 1317 C C . LEU A 1 179 ? 17.494 -25.375 6.903 1.00 43.44 179 LEU A C 1
ATOM 1319 O O . LEU A 1 179 ? 18.377 -25.300 7.758 1.00 43.44 179 LEU A O 1
ATOM 1323 N N . ARG A 1 180 ? 16.913 -26.530 6.570 1.00 39.72 180 ARG A N 1
ATOM 1324 C CA . ARG A 1 180 ? 17.488 -27.827 6.885 1.00 39.72 180 ARG A CA 1
ATOM 1325 C C . ARG A 1 180 ? 18.820 -27.860 6.159 1.00 39.72 180 ARG A C 1
ATOM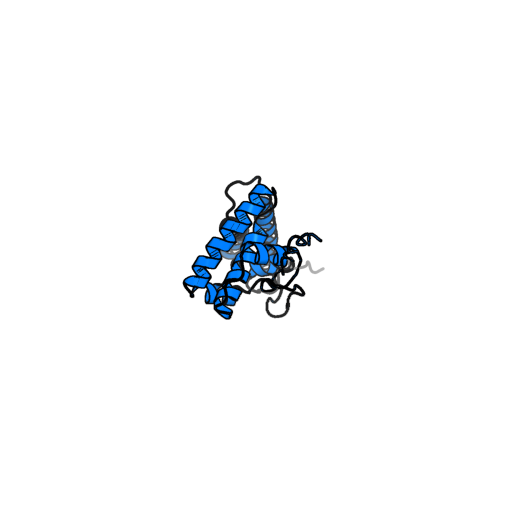 1327 O O . ARG A 1 180 ? 18.890 -28.236 4.995 1.00 39.72 180 ARG A O 1
ATOM 1334 N N . TYR A 1 181 ? 19.867 -27.432 6.847 1.00 38.25 181 TYR A N 1
ATOM 1335 C CA . TYR A 1 181 ? 21.219 -27.794 6.497 1.00 38.25 181 TYR A CA 1
ATOM 1336 C C . TYR A 1 181 ? 21.299 -29.309 6.678 1.00 38.25 181 TYR A C 1
ATOM 1338 O O . TYR A 1 181 ? 21.490 -29.814 7.783 1.00 38.25 181 TYR A O 1
ATOM 1346 N N . THR A 1 182 ? 21.048 -30.059 5.607 1.00 41.81 182 THR A N 1
ATOM 1347 C CA . THR A 1 182 ? 21.498 -31.444 5.535 1.00 41.81 182 THR A CA 1
ATOM 1348 C C . THR A 1 182 ? 23.010 -31.365 5.466 1.00 41.81 182 THR A C 1
ATOM 1350 O O . THR A 1 182 ? 23.567 -31.040 4.416 1.00 41.81 182 THR A O 1
ATOM 1353 N N . ALA A 1 183 ? 23.666 -31.577 6.607 1.00 38.16 183 ALA A N 1
ATOM 1354 C CA . ALA A 1 183 ? 25.104 -31.764 6.635 1.00 38.16 183 ALA A CA 1
ATOM 1355 C C . ALA A 1 183 ? 25.467 -32.837 5.594 1.00 38.16 183 ALA A C 1
ATOM 1357 O O . ALA A 1 183 ? 24.754 -33.844 5.506 1.00 38.16 183 ALA A O 1
ATOM 1358 N N . PRO A 1 184 ? 26.513 -32.628 4.777 1.00 44.97 184 PRO A N 1
ATOM 1359 C CA . PRO A 1 184 ? 26.970 -33.665 3.870 1.00 44.97 184 PRO A CA 1
ATOM 1360 C C . PRO A 1 184 ? 27.308 -34.890 4.717 1.00 44.97 184 PRO A C 1
ATOM 1362 O O . PRO A 1 184 ? 28.044 -34.783 5.696 1.00 44.97 184 PRO A O 1
ATOM 1365 N N . THR A 1 185 ? 26.701 -36.029 4.385 1.00 49.22 185 THR A N 1
ATOM 1366 C CA . THR A 1 185 ? 26.947 -37.302 5.054 1.00 49.22 185 THR A CA 1
ATOM 1367 C C . THR A 1 185 ? 28.438 -37.584 4.967 1.00 49.22 185 THR A C 1
ATOM 1369 O O . THR A 1 185 ? 28.964 -37.844 3.882 1.00 49.22 185 THR A O 1
ATOM 1372 N N . ASP A 1 186 ? 29.113 -37.475 6.106 1.00 49.81 186 ASP A N 1
ATOM 1373 C CA . ASP A 1 186 ? 30.513 -37.830 6.243 1.00 49.81 186 ASP A CA 1
ATOM 1374 C C . ASP A 1 186 ? 30.647 -39.292 5.811 1.00 49.81 186 ASP A C 1
ATOM 1376 O O . ASP A 1 186 ? 30.019 -40.194 6.378 1.00 49.81 186 ASP A O 1
ATOM 1380 N N . LYS A 1 187 ? 31.401 -39.531 4.739 1.00 48.84 187 LYS A N 1
ATOM 1381 C CA . LYS A 1 187 ? 31.768 -40.889 4.356 1.00 48.84 187 LYS A CA 1
ATOM 1382 C C . LYS A 1 187 ? 32.732 -41.390 5.423 1.00 48.84 187 LYS A C 1
ATOM 1384 O O . LYS A 1 187 ? 33.894 -41.000 5.413 1.00 48.84 187 LYS A O 1
ATOM 1389 N N . GLN A 1 188 ? 32.266 -42.268 6.310 1.00 44.44 188 GLN A N 1
ATOM 1390 C CA . GLN A 1 188 ? 33.165 -43.124 7.082 1.00 44.44 188 GLN A CA 1
ATOM 1391 C C . GLN A 1 188 ? 34.009 -43.958 6.107 1.00 44.44 188 GLN A C 1
ATOM 1393 O O . GLN A 1 188 ? 33.427 -44.675 5.285 1.00 44.44 188 GLN A O 1
ATOM 1398 N N . PRO A 1 189 ? 35.348 -43.926 6.181 1.00 53.00 189 PRO A N 1
ATOM 1399 C CA . PRO A 1 189 ? 36.150 -45.013 5.665 1.00 53.00 189 PRO A CA 1
ATOM 1400 C C . PRO A 1 189 ? 36.306 -46.086 6.751 1.00 53.00 189 PRO A C 1
ATOM 1402 O O . PRO A 1 189 ? 36.579 -45.782 7.915 1.00 53.00 189 PRO A O 1
ATOM 1405 N N . HIS A 1 190 ? 36.084 -47.330 6.330 1.00 50.19 190 HIS A N 1
ATOM 1406 C CA . HIS A 1 190 ? 36.537 -48.544 7.005 1.00 50.19 190 HIS A CA 1
ATOM 1407 C C . HIS A 1 190 ? 38.064 -48.637 7.013 1.00 50.19 190 HIS A C 1
ATOM 1409 O O . HIS A 1 190 ? 38.680 -48.158 6.031 1.00 50.19 190 HIS A O 1
#

Radius of gyration: 22.49 Å; chains: 1; bounding box: 89×73×37 Å